Protein AF-A0A3Q0FYL0-F1 (afdb_monomer_lite)

Secondary structure (DSSP, 8-state):
------------------------------------PBPEEPPP-SSTT-EEES--SEE-TT-EEEEE--TTEEESSSEEEE-TBS-EESS---EEEEEETTSS--TTEE-----SEEETT-EEEEEE-TTTB---EEEEEEEEETTEEEEE-TT---PBPP--------HHHHHHHHHHHHHHHHHHHHHHHHHHHHHHHHHHHHSSTTS-------------------------------------

InterPro domains:
  IPR000436 Sushi/SCR/CCP domain [PF00084] (40-95)
  IPR000436 Sushi/SCR/CCP domain [PS50923] (38-97)
  IPR000436 Sushi/SCR/CCP domain [SM00032] (40-95)
  IPR000436 Sushi/SCR/CCP domain [SM00032] (99-158)
  IPR035976 Sushi/SCR/CCP superfamily [SSF57535] (43-101)

Foldseek 3Di:
DDDDDDDDDDDDDDDDDDDDDDDDDDDPPPPPPVPQQAKAADQDCPPPQKDWPDDDRIHHFQDKIAIDGDPQWGKPDGMWTQHSNRAIVVSDIDTFGWDAQPFPDDPQKHFPDPDGTGGAQDWGKIWGDPVFFDTDIDIWGFHQDPNHTGIDCVPPDTHTDPPPPPPPCPVVNVVVVVVVVVVVVVVVVVVVVVVVVVVVVVVVVVVVVPPPDDDDDDDDDDDDDDDDDDDDDDDDDDDDDDDDDDDD

Organism: Alligator sinensis (NCBI:txid38654)

pLDDT: mean 74.82, std 22.01, range [32.44, 97.06]

Sequence (248 aa):
MALWVRTLAFLLALPSFLCVQDPALSSPSMQKGDRSPAKCRVPELWDSRADFTPKQLSYNPGEMVTWSCPKGHRPSLVNTICMQSGNWNPPSIHCVGFCTVSGNLPPSVSTTSIQAEFPIGQRVWVTCRPEQFEEGSFPVQCVDRAGHPEWDISHVSCIGKPESKQAGIMPWAVAMAVAIGLLLSAGALVMWVVLSRRHQAARSSTEQEHYEELQPQGPLDIYSQMQTPLPAVPGVARRGIPDSSLQA

Radius of gyration: 58.46 Å; chains: 1; bounding box: 178×97×120 Å

Structure (mmCIF, N/CA/C/O backbone):
data_AF-A0A3Q0FYL0-F1
#
_entry.id   AF-A0A3Q0FYL0-F1
#
loop_
_atom_site.group_PDB
_atom_site.id
_atom_site.type_symbol
_atom_site.label_atom_id
_atom_site.label_alt_id
_atom_site.label_comp_id
_atom_site.label_asym_id
_atom_site.label_entity_id
_atom_site.label_seq_id
_atom_site.pdbx_PDB_ins_code
_atom_site.Cartn_x
_atom_site.Cartn_y
_atom_site.Cartn_z
_atom_site.occupancy
_atom_site.B_iso_or_equiv
_atom_site.auth_seq_id
_atom_site.auth_comp_id
_atom_site.auth_asym_id
_atom_site.auth_atom_id
_atom_site.pdbx_PDB_model_num
ATOM 1 N N . MET A 1 1 ? -102.689 -10.971 16.342 1.00 39.78 1 MET A N 1
ATOM 2 C CA . MET A 1 1 ? -102.249 -12.376 16.215 1.00 39.78 1 MET A CA 1
ATOM 3 C C . MET A 1 1 ? -100.901 -12.496 16.932 1.00 39.78 1 MET A C 1
ATOM 5 O O . MET A 1 1 ? -99.907 -12.042 16.395 1.00 39.78 1 MET A O 1
ATOM 9 N N . ALA A 1 2 ? -100.920 -12.660 18.259 1.00 42.19 2 ALA A N 1
ATOM 10 C CA . ALA A 1 2 ? -100.630 -13.925 18.961 1.00 42.19 2 ALA A CA 1
ATOM 11 C C . ALA A 1 2 ? -99.118 -14.264 18.945 1.00 42.19 2 ALA A C 1
ATOM 13 O O . ALA A 1 2 ? -98.592 -14.699 17.932 1.00 42.19 2 ALA A O 1
ATOM 14 N N . LEU A 1 3 ? -98.362 -13.836 19.966 1.00 42.03 3 LEU A N 1
ATOM 15 C CA . LEU A 1 3 ? -98.063 -14.591 21.202 1.00 42.03 3 LEU A CA 1
ATOM 16 C C . LEU A 1 3 ? -97.259 -15.865 20.932 1.00 42.03 3 LEU A C 1
ATOM 18 O O . LEU A 1 3 ? -97.871 -16.881 20.651 1.00 42.03 3 LEU A O 1
ATOM 22 N N . TRP A 1 4 ? -95.944 -15.833 21.163 1.00 47.16 4 TRP A N 1
ATOM 23 C CA . TRP A 1 4 ? -95.239 -16.963 21.776 1.00 47.16 4 TRP A CA 1
ATOM 24 C C . TRP A 1 4 ? -94.330 -16.441 22.889 1.00 47.16 4 TRP A C 1
ATOM 26 O O . TRP A 1 4 ? -93.600 -15.463 22.748 1.00 47.16 4 TRP A O 1
ATOM 36 N N . VAL A 1 5 ? -94.504 -17.068 24.042 1.00 47.62 5 VAL A N 1
ATOM 37 C CA . VAL A 1 5 ? -94.112 -16.653 25.382 1.00 47.62 5 VAL A CA 1
ATOM 38 C C . VAL A 1 5 ? -93.110 -17.683 25.899 1.00 47.62 5 VAL A C 1
ATOM 40 O O . VAL A 1 5 ? -93.387 -18.871 25.838 1.00 47.62 5 VAL A O 1
ATOM 43 N N . ARG A 1 6 ? -91.989 -17.175 26.425 1.00 53.62 6 ARG A N 1
ATOM 44 C CA . ARG A 1 6 ? -91.172 -17.641 27.568 1.00 53.62 6 ARG A CA 1
ATOM 45 C C . ARG A 1 6 ? -90.827 -19.132 27.734 1.00 53.62 6 ARG A C 1
ATOM 47 O O . ARG A 1 6 ? -91.691 -19.959 27.988 1.00 53.62 6 ARG A O 1
ATOM 54 N N . THR A 1 7 ? -89.538 -19.351 27.986 1.00 48.41 7 THR A N 1
ATOM 55 C CA . THR A 1 7 ? -89.020 -20.244 29.046 1.00 48.41 7 THR A CA 1
ATOM 56 C C . THR A 1 7 ? -87.861 -19.513 29.749 1.00 48.41 7 THR A C 1
ATOM 58 O O . THR A 1 7 ? -86.911 -19.121 29.081 1.00 48.41 7 THR A O 1
ATOM 61 N N . LEU A 1 8 ? -88.081 -18.994 30.971 1.00 49.94 8 LEU A N 1
ATOM 62 C CA . LEU A 1 8 ? -87.611 -19.525 32.279 1.00 49.94 8 LEU A CA 1
ATOM 63 C C . LEU A 1 8 ? -86.074 -19.420 32.441 1.00 49.94 8 LEU A C 1
ATOM 65 O O . LEU A 1 8 ? -85.359 -20.139 31.767 1.00 49.94 8 LEU A O 1
ATOM 69 N N . ALA A 1 9 ? -85.487 -18.434 33.135 1.00 50.75 9 ALA A N 1
ATOM 70 C CA . ALA A 1 9 ? -85.544 -18.014 34.550 1.00 50.75 9 ALA A CA 1
ATOM 71 C C . ALA A 1 9 ? -84.505 -18.705 35.466 1.00 50.75 9 ALA A C 1
ATOM 73 O O . ALA A 1 9 ? -84.338 -19.917 35.423 1.00 50.75 9 ALA A O 1
ATOM 74 N N . PHE A 1 10 ? -83.933 -17.874 36.350 1.00 44.66 10 PHE A N 1
ATOM 75 C CA . PHE A 1 10 ? -83.143 -18.150 37.562 1.00 44.66 10 PHE A CA 1
ATOM 76 C C . PHE A 1 10 ? -81.638 -18.419 37.419 1.00 44.66 10 PHE A C 1
ATOM 78 O O . PHE A 1 10 ? -81.223 -19.523 37.108 1.00 44.66 10 PHE A O 1
ATOM 85 N N . LEU A 1 11 ? -80.833 -17.422 37.815 1.00 49.56 11 LEU A N 1
ATOM 86 C CA . LEU A 1 11 ? -79.989 -17.510 39.016 1.00 49.56 11 LEU A CA 1
ATOM 87 C C . LEU A 1 11 ? -79.760 -16.093 39.582 1.00 49.56 11 LEU A C 1
ATOM 89 O O . LEU A 1 11 ? -79.111 -15.246 38.976 1.00 49.56 11 LEU A O 1
ATOM 93 N N . LEU A 1 12 ? -80.368 -15.848 40.743 1.00 49.66 12 LEU A N 1
ATOM 94 C CA . LEU A 1 12 ? -80.116 -14.727 41.646 1.00 49.66 12 LEU A CA 1
ATOM 95 C C . LEU A 1 12 ? -78.833 -15.008 42.439 1.00 49.66 12 LEU A C 1
ATOM 97 O O . LEU A 1 12 ? -78.753 -16.073 43.046 1.00 49.66 12 LEU A O 1
ATOM 101 N N . ALA A 1 13 ? -77.906 -14.049 42.521 1.00 50.28 13 ALA A N 1
ATOM 102 C CA . ALA A 1 13 ? -77.036 -13.854 43.687 1.00 50.28 13 ALA A CA 1
ATOM 103 C C . ALA A 1 13 ? -76.340 -12.473 43.642 1.00 50.28 13 ALA A C 1
ATOM 105 O O . ALA A 1 13 ? -75.695 -12.119 42.663 1.00 50.28 13 ALA A O 1
ATOM 106 N N . LEU A 1 14 ? -76.537 -11.717 44.726 1.00 46.78 14 LEU A N 1
ATOM 107 C CA . LEU A 1 14 ? -75.990 -10.414 45.158 1.00 46.78 14 LEU A CA 1
ATOM 108 C C . LEU A 1 14 ? -74.431 -10.360 45.220 1.00 46.78 14 LEU A C 1
ATOM 110 O O . LEU A 1 14 ? -73.846 -11.434 45.089 1.00 46.78 14 LEU A O 1
ATOM 114 N N . PRO A 1 15 ? -73.728 -9.222 45.516 1.00 52.88 15 PRO A N 1
ATOM 115 C CA . PRO A 1 15 ? -74.180 -7.977 46.171 1.00 52.88 15 PRO A CA 1
ATOM 116 C C . PRO A 1 15 ? -73.606 -6.627 45.662 1.00 52.88 15 PRO A C 1
ATOM 118 O O . PRO A 1 15 ? -72.625 -6.536 44.931 1.00 52.88 15 PRO A O 1
ATOM 121 N N . SER A 1 16 ? -74.242 -5.555 46.141 1.00 55.66 16 SER A N 1
ATOM 122 C CA . SER A 1 16 ? -73.794 -4.157 46.134 1.00 55.66 16 SER A CA 1
ATOM 123 C C . SER A 1 16 ? -72.576 -3.904 47.045 1.00 55.66 16 SER A C 1
ATOM 125 O O . SER A 1 16 ? -72.358 -4.650 47.994 1.00 55.66 16 SER A O 1
ATOM 127 N N . PHE A 1 17 ? -71.923 -2.751 46.827 1.00 46.09 17 PHE A N 1
ATOM 128 C CA . PHE A 1 17 ? -70.868 -2.091 47.624 1.00 46.09 17 PHE A CA 1
ATOM 129 C C . PHE A 1 17 ? -69.420 -2.550 47.382 1.00 46.09 17 PHE A C 1
ATOM 131 O O . PHE A 1 17 ? -68.995 -3.592 47.860 1.00 46.09 17 PHE A O 1
ATOM 138 N N . LEU A 1 18 ? -68.616 -1.687 46.749 1.00 48.88 18 LEU A N 1
ATOM 139 C CA . LEU A 1 18 ? -67.669 -0.811 47.457 1.00 48.88 18 LEU A CA 1
ATOM 140 C C . LEU A 1 18 ? -66.938 0.102 46.460 1.00 48.88 18 LEU A C 1
ATOM 142 O O . LEU A 1 18 ? -66.308 -0.352 45.508 1.00 48.88 18 LEU A O 1
ATOM 146 N N . CYS A 1 19 ? -67.014 1.406 46.719 1.00 45.31 19 CYS A N 1
ATOM 147 C CA . CYS A 1 19 ? -66.025 2.371 46.264 1.00 45.31 19 CYS A CA 1
ATOM 148 C C . CYS A 1 19 ? -64.626 1.900 46.682 1.00 45.31 19 CYS A C 1
ATOM 150 O O . CYS A 1 19 ? -64.431 1.539 47.842 1.00 45.31 19 CYS A O 1
ATOM 152 N N . VAL A 1 20 ? -63.648 2.001 45.786 1.00 52.25 20 VAL A N 1
ATOM 153 C CA . VAL A 1 20 ? -62.240 2.103 46.179 1.00 52.25 20 VAL A CA 1
ATOM 154 C C . VAL A 1 20 ? -61.677 3.360 45.529 1.00 52.25 20 VAL A C 1
ATOM 156 O O . VAL A 1 20 ? -61.731 3.530 44.313 1.00 52.25 20 VAL A O 1
ATOM 159 N N . GLN A 1 21 ? -61.233 4.261 46.402 1.00 43.62 21 GLN A N 1
ATOM 160 C CA . GLN A 1 21 ? -60.495 5.484 46.120 1.00 43.62 21 GLN A CA 1
ATOM 161 C C . GLN A 1 21 ? -59.060 5.176 45.666 1.00 43.62 21 GLN A C 1
ATOM 163 O O . GLN A 1 21 ? -58.453 4.219 46.138 1.00 43.62 21 GLN A O 1
ATOM 168 N N . ASP A 1 22 ? -58.582 6.037 44.763 1.00 49.19 22 ASP A N 1
ATOM 169 C CA . ASP A 1 22 ? -57.209 6.469 44.440 1.00 49.19 22 ASP A CA 1
ATOM 170 C C . ASP A 1 22 ? -56.032 5.931 45.289 1.00 49.19 22 ASP A C 1
ATOM 172 O O . ASP A 1 22 ? -56.120 5.843 46.516 1.00 49.19 22 ASP A O 1
ATOM 176 N N . PRO A 1 23 ? -54.853 5.713 44.664 1.00 47.31 23 PRO A N 1
ATOM 177 C CA . PRO A 1 23 ? -53.938 6.851 44.566 1.00 47.31 23 PRO A CA 1
ATOM 178 C C . PRO A 1 23 ? -53.155 6.982 43.252 1.00 47.31 23 PRO A C 1
ATOM 180 O O . PRO A 1 23 ? -52.651 6.030 42.662 1.00 47.31 23 PRO A O 1
ATOM 183 N N . ALA A 1 24 ? -52.999 8.246 42.871 1.00 41.69 24 ALA A N 1
ATOM 184 C CA . ALA A 1 24 ? -51.766 8.892 42.445 1.00 41.69 24 ALA A CA 1
ATOM 185 C C . ALA A 1 24 ? -50.480 8.035 42.353 1.00 41.69 24 ALA A C 1
ATOM 187 O O . ALA A 1 24 ? -50.074 7.352 43.289 1.00 41.69 24 ALA A O 1
ATOM 188 N N . LEU A 1 25 ? -49.731 8.332 41.285 1.00 45.78 25 LEU A N 1
ATOM 189 C CA . LEU A 1 25 ? -48.270 8.412 41.277 1.00 45.78 25 LEU A CA 1
ATOM 190 C C . LEU A 1 25 ? -47.491 7.088 41.372 1.00 45.78 25 LEU A C 1
ATOM 192 O O . LEU A 1 25 ? -46.933 6.738 42.404 1.00 45.78 25 LEU A O 1
ATOM 196 N N . SER A 1 26 ? -47.226 6.496 40.210 1.00 40.78 26 SER A N 1
ATOM 197 C CA . SER A 1 26 ? -45.855 6.085 39.897 1.00 40.78 26 SER A CA 1
ATOM 198 C C . SER A 1 26 ? -45.654 6.039 38.385 1.00 40.78 26 SER A C 1
ATOM 200 O O . SER A 1 26 ? -45.803 5.004 37.738 1.00 40.78 26 SER A O 1
ATOM 202 N N . SER A 1 27 ? -45.251 7.181 37.821 1.00 45.75 27 SER A N 1
ATOM 203 C CA . SER A 1 27 ? -44.265 7.150 36.736 1.00 45.75 27 SER A CA 1
ATOM 204 C C . SER A 1 27 ? -43.152 6.186 37.173 1.00 45.75 27 SER A C 1
ATOM 206 O O . SER A 1 27 ? -42.783 6.248 38.355 1.00 45.75 27 SER A O 1
ATOM 208 N N . PRO A 1 28 ? -42.619 5.288 36.321 1.00 46.38 28 PRO A N 1
ATOM 209 C CA . PRO A 1 28 ? -41.408 4.579 36.676 1.00 46.38 28 PRO A CA 1
ATOM 210 C C . PRO A 1 28 ? -40.373 5.669 36.892 1.00 46.38 28 PRO A C 1
ATOM 212 O O . PRO A 1 28 ? -39.906 6.307 35.949 1.00 46.38 28 PRO A O 1
ATOM 215 N N . SER A 1 29 ? -40.091 5.936 38.165 1.00 39.22 29 SER A N 1
ATOM 216 C CA . SER A 1 29 ? -38.918 6.655 38.592 1.00 39.22 29 SER A CA 1
ATOM 217 C C . SER A 1 29 ? -37.788 6.042 37.781 1.00 39.22 29 SER A C 1
ATOM 219 O O . SER A 1 29 ? -37.406 4.889 37.999 1.00 39.22 29 SER A O 1
ATOM 221 N N . MET A 1 30 ? -37.276 6.798 36.801 1.00 40.50 30 MET A N 1
ATOM 222 C CA . MET A 1 30 ? -35.864 6.707 36.505 1.00 40.50 30 MET A CA 1
ATOM 223 C C . MET A 1 30 ? -35.234 6.910 37.866 1.00 40.50 30 MET A C 1
ATOM 225 O O . MET A 1 30 ? -35.140 8.035 38.361 1.00 40.50 30 MET A O 1
ATOM 229 N N . GLN A 1 31 ? -34.870 5.796 38.493 1.00 46.00 31 GLN A N 1
ATOM 230 C CA . GLN A 1 31 ? -33.855 5.801 39.501 1.00 46.00 31 GLN A CA 1
ATOM 231 C C . GLN A 1 31 ? -32.680 6.486 38.814 1.00 46.00 31 GLN A C 1
ATOM 233 O O . GLN A 1 31 ? -31.886 5.860 38.113 1.00 46.00 31 GLN A O 1
ATOM 238 N N . LYS A 1 32 ? -32.549 7.788 39.067 1.00 54.47 32 LYS A N 1
ATOM 239 C CA . LYS A 1 32 ? -31.267 8.457 39.195 1.00 54.47 32 LYS A CA 1
ATOM 240 C C . LYS A 1 32 ? -30.622 7.892 40.462 1.00 54.47 32 LYS A C 1
ATOM 242 O O . LYS A 1 32 ? -30.338 8.601 41.416 1.00 54.47 32 LYS A O 1
ATOM 247 N N . GLY A 1 33 ? -30.508 6.564 40.487 1.00 52.31 33 GLY A N 1
ATOM 248 C CA . GLY A 1 33 ? -29.557 5.878 41.308 1.00 52.31 33 GLY A CA 1
ATOM 249 C C . GLY A 1 33 ? -28.223 6.382 40.816 1.00 52.31 33 GLY A C 1
ATOM 250 O O . GLY A 1 33 ? -28.013 6.530 39.607 1.00 52.31 33 GLY A O 1
ATOM 251 N N . ASP A 1 34 ? -27.382 6.704 41.775 1.00 51.72 34 ASP A N 1
ATOM 252 C CA . ASP A 1 34 ? -25.964 6.930 41.614 1.00 51.72 34 ASP A CA 1
ATOM 253 C C . ASP A 1 34 ? -25.340 5.663 41.004 1.00 51.72 34 ASP A C 1
ATOM 255 O O . ASP A 1 34 ? -24.754 4.814 41.670 1.00 51.72 34 ASP A O 1
ATOM 259 N N . ARG A 1 35 ? -25.621 5.428 39.720 1.00 66.88 35 ARG A N 1
ATOM 260 C CA . ARG A 1 35 ? -25.030 4.356 38.943 1.00 66.88 35 ARG A CA 1
ATOM 261 C C . ARG A 1 35 ? -23.668 4.896 38.592 1.00 66.88 35 ARG A C 1
ATOM 263 O O . ARG A 1 35 ? -23.537 5.683 37.654 1.00 66.88 35 ARG A O 1
ATOM 270 N N . SER A 1 36 ? -22.674 4.486 39.380 1.00 73.94 36 SER A N 1
ATOM 271 C CA . SER A 1 36 ? -21.278 4.634 38.994 1.00 73.94 36 SER A CA 1
ATOM 272 C C . SER A 1 36 ? -21.159 4.225 37.527 1.00 73.94 36 SER A C 1
ATOM 274 O O . SER A 1 36 ? -21.741 3.205 37.131 1.00 73.94 36 SER A O 1
ATOM 276 N N . PRO A 1 37 ? -20.505 5.046 36.699 1.00 78.12 37 PRO A N 1
ATOM 277 C CA . PRO A 1 37 ? -20.593 4.864 35.268 1.00 78.12 37 PRO A CA 1
ATOM 278 C C . PRO A 1 37 ? -19.992 3.506 34.895 1.00 78.12 37 PRO A C 1
ATOM 280 O O . PRO A 1 37 ? -18.995 3.063 35.475 1.00 78.12 37 PRO A O 1
ATOM 283 N N . ALA A 1 38 ? -20.664 2.805 33.984 1.00 89.81 38 ALA A N 1
ATOM 284 C CA . ALA A 1 38 ? -20.330 1.423 33.691 1.00 89.81 38 ALA A CA 1
ATOM 285 C C . ALA A 1 38 ? -18.959 1.356 33.009 1.00 89.81 38 ALA A C 1
ATOM 287 O O . ALA A 1 38 ? -18.681 2.099 32.069 1.00 89.81 38 ALA A O 1
ATOM 288 N N . LYS A 1 39 ? -18.095 0.464 33.501 1.00 94.00 39 LYS A N 1
ATOM 289 C CA . LYS A 1 39 ? -16.782 0.209 32.903 1.00 94.00 39 LYS A CA 1
ATOM 290 C C . LYS A 1 39 ? -16.929 -0.667 31.667 1.00 94.00 39 LYS A C 1
ATOM 292 O O . LYS A 1 39 ? -17.704 -1.624 31.682 1.00 94.00 39 LYS A O 1
ATOM 297 N N . CYS A 1 40 ? -16.141 -0.390 30.637 1.00 93.56 40 CYS A N 1
ATOM 298 C CA . CYS A 1 40 ? -16.070 -1.252 29.467 1.00 93.56 40 CYS A CA 1
ATOM 299 C C . CYS A 1 40 ? -15.186 -2.461 29.762 1.00 93.56 40 CYS A C 1
ATOM 301 O O . CYS A 1 40 ? -14.153 -2.361 30.431 1.00 93.56 40 CYS A O 1
ATOM 303 N N . ARG A 1 41 ? -15.591 -3.623 29.254 1.00 92.31 41 ARG A N 1
ATOM 304 C CA . ARG A 1 41 ? -14.736 -4.813 29.231 1.00 92.31 41 ARG A CA 1
ATOM 305 C C . ARG A 1 41 ? -13.713 -4.700 28.107 1.00 92.31 41 ARG A C 1
ATOM 307 O O . ARG A 1 41 ? -13.807 -3.810 27.264 1.00 92.31 41 ARG A O 1
ATOM 314 N N . VAL A 1 42 ? -12.755 -5.620 28.097 1.0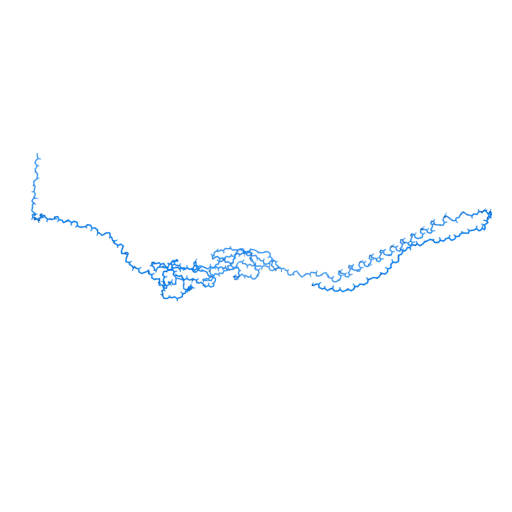0 90.81 42 VAL A N 1
ATOM 315 C CA . VAL A 1 42 ? -11.829 -5.802 26.975 1.00 90.81 42 VAL A CA 1
ATOM 316 C C . VAL A 1 42 ? -12.616 -5.828 25.656 1.00 90.81 42 VAL A C 1
ATOM 318 O O . VAL A 1 42 ? -13.596 -6.575 25.582 1.00 90.81 42 VAL A O 1
ATOM 321 N N . PRO A 1 43 ? -12.247 -5.014 24.648 1.00 83.75 43 PRO A N 1
ATOM 322 C CA . PRO A 1 43 ? -12.865 -5.087 23.333 1.00 83.75 43 PRO A CA 1
ATOM 323 C C . PRO A 1 43 ? -12.767 -6.509 22.783 1.00 83.75 43 PRO A C 1
ATOM 325 O O . PRO A 1 43 ? -11.693 -7.114 22.789 1.00 83.75 43 PRO A O 1
ATOM 328 N N . GLU A 1 44 ? -13.884 -7.045 22.311 1.00 75.62 44 GLU A N 1
ATOM 329 C CA . GLU A 1 44 ? -13.899 -8.355 21.675 1.00 75.62 44 GLU A CA 1
ATOM 330 C C . GLU A 1 44 ? -13.276 -8.223 20.278 1.00 75.62 44 GLU A C 1
ATOM 332 O O . GLU A 1 44 ? -13.709 -7.407 19.464 1.00 75.62 44 GLU A O 1
ATOM 337 N N . LEU A 1 45 ? -12.191 -8.961 20.026 1.00 67.00 45 LEU A N 1
ATOM 338 C CA . LEU A 1 45 ? -11.450 -8.906 18.764 1.00 67.00 45 LEU A CA 1
ATOM 339 C C . LEU A 1 45 ? -12.280 -9.561 17.653 1.00 67.00 45 LEU A C 1
ATOM 341 O O . LEU A 1 45 ? -12.250 -10.778 17.493 1.00 67.00 45 LEU A O 1
ATOM 345 N N . TRP A 1 46 ? -13.037 -8.769 16.892 1.00 59.00 46 TRP A N 1
ATOM 346 C CA . TRP A 1 46 ? -13.833 -9.288 15.768 1.00 59.00 46 TRP A CA 1
ATOM 347 C C . TRP A 1 46 ? -12.978 -9.675 14.553 1.00 59.00 46 TRP A C 1
ATOM 349 O O . TRP A 1 46 ? -13.359 -10.572 13.807 1.00 59.00 46 TRP A O 1
ATOM 359 N N . ASP A 1 47 ? -11.806 -9.053 14.381 1.00 66.19 47 ASP A N 1
ATOM 360 C CA . ASP A 1 47 ? -10.758 -9.508 13.462 1.00 66.19 47 ASP A CA 1
ATOM 361 C C . ASP A 1 47 ? -9.607 -10.074 14.301 1.00 66.19 47 ASP A C 1
ATOM 363 O O . ASP A 1 47 ? -8.961 -9.339 15.050 1.00 66.19 47 ASP A O 1
ATOM 367 N N . SER A 1 48 ? -9.335 -11.377 14.179 1.00 70.69 48 SER A N 1
ATOM 368 C CA . SER A 1 48 ? -8.255 -12.053 14.915 1.00 70.69 48 SER A CA 1
ATOM 369 C C . SER A 1 48 ? -6.868 -11.490 14.595 1.00 70.69 48 SER A C 1
ATOM 371 O O . SER A 1 48 ? -5.898 -11.809 15.279 1.00 70.69 48 SER A O 1
ATOM 373 N N . ARG A 1 49 ? -6.757 -10.695 13.527 1.00 75.12 49 ARG A N 1
ATOM 374 C CA . ARG A 1 49 ? -5.517 -10.068 13.078 1.00 75.12 49 ARG A CA 1
ATOM 375 C C . ARG A 1 49 ? -5.331 -8.650 13.626 1.00 75.12 49 ARG A C 1
ATOM 377 O O . ARG A 1 49 ? -4.240 -8.102 13.485 1.00 75.12 49 ARG A O 1
ATOM 384 N N . ALA A 1 50 ? -6.375 -8.044 14.194 1.00 87.94 50 ALA A N 1
ATOM 385 C CA . ALA A 1 50 ? -6.298 -6.716 14.788 1.00 87.94 50 ALA A CA 1
ATOM 386 C C . ALA A 1 50 ? -5.708 -6.788 16.201 1.00 87.94 50 ALA A C 1
ATOM 388 O O . ALA A 1 50 ? -6.020 -7.690 16.978 1.00 87.94 50 ALA A O 1
ATOM 389 N N . ASP A 1 51 ? -4.889 -5.803 16.545 1.00 91.56 51 ASP A N 1
ATOM 390 C CA . ASP A 1 51 ? -4.330 -5.639 17.882 1.00 91.56 51 ASP A CA 1
ATOM 391 C C . ASP A 1 51 ? -4.689 -4.252 18.441 1.00 91.56 51 ASP A C 1
ATOM 393 O O . ASP A 1 51 ? -5.151 -3.371 17.713 1.00 91.56 51 ASP A O 1
ATOM 397 N N . PHE A 1 52 ? -4.559 -4.060 19.755 1.00 92.88 52 PHE A N 1
ATOM 398 C CA . PHE A 1 52 ? -4.898 -2.791 20.400 1.00 92.88 52 PHE A CA 1
ATOM 399 C C . PHE A 1 52 ? -4.091 -2.518 21.662 1.00 92.88 52 PHE A C 1
ATOM 401 O O . PHE A 1 52 ? -3.724 -3.436 22.394 1.00 92.88 52 PHE A O 1
ATOM 408 N N . THR A 1 53 ? -3.920 -1.235 21.967 1.00 93.62 53 THR A N 1
ATOM 409 C CA . THR A 1 53 ? -3.164 -0.745 23.126 1.00 93.62 53 THR A CA 1
ATOM 410 C C . THR A 1 53 ? -3.922 0.407 23.795 1.00 93.62 53 THR A C 1
ATOM 412 O O . THR A 1 53 ? -4.478 1.241 23.080 1.00 93.62 53 THR A O 1
ATOM 415 N N . PRO A 1 54 ? -3.939 0.515 25.138 1.00 95.06 54 PRO A N 1
ATOM 416 C CA . PRO A 1 54 ? -3.330 -0.386 26.125 1.00 95.06 54 PRO A CA 1
ATOM 417 C C . PRO A 1 54 ? -4.152 -1.659 26.354 1.00 95.06 54 PRO A C 1
ATOM 419 O O . PRO A 1 54 ? -5.373 -1.632 26.227 1.00 95.06 54 PRO A O 1
ATOM 422 N N . LYS A 1 55 ? -3.497 -2.762 26.740 1.00 92.75 55 LYS A N 1
ATOM 423 C CA . LYS A 1 55 ? -4.155 -4.010 27.163 1.00 92.75 55 LYS A CA 1
ATOM 424 C C . LYS A 1 55 ? -4.503 -3.936 28.650 1.00 92.75 55 LYS A C 1
ATOM 426 O O . LYS A 1 55 ? -3.615 -4.003 29.494 1.00 92.75 55 LYS A O 1
ATOM 431 N N . GLN A 1 56 ? -5.785 -3.795 28.967 1.00 93.50 56 GLN A N 1
ATOM 432 C CA . GLN A 1 56 ? -6.296 -3.768 30.339 1.00 93.50 56 GLN A CA 1
ATOM 433 C C . GLN A 1 56 ? -7.479 -4.725 30.469 1.00 93.50 56 GLN A C 1
ATOM 435 O O . GLN A 1 56 ? -8.124 -5.045 29.477 1.00 93.50 56 GLN A O 1
ATOM 440 N N . LEU A 1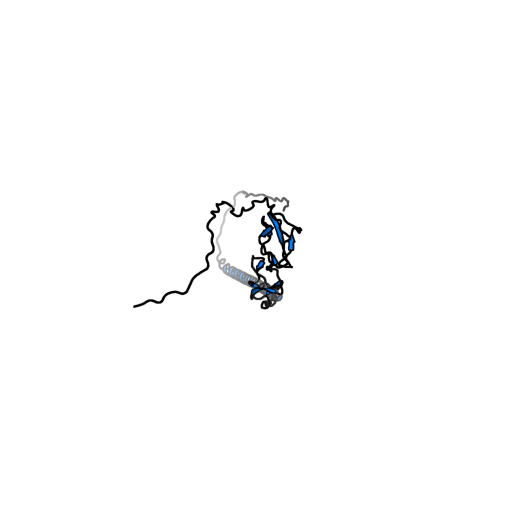 57 ? -7.784 -5.166 31.691 1.00 91.19 57 LEU A N 1
ATOM 441 C CA . LEU A 1 57 ? -8.931 -6.045 31.960 1.00 91.19 57 LEU A CA 1
ATOM 442 C C . LEU A 1 57 ? -10.276 -5.291 31.958 1.00 91.19 57 LEU A C 1
ATOM 444 O O . LEU A 1 57 ? -11.323 -5.892 31.716 1.00 91.19 57 LEU A O 1
ATOM 448 N N . SER A 1 58 ? -10.259 -3.982 32.228 1.00 94.06 58 SER A N 1
ATOM 449 C CA . SER A 1 58 ? -11.437 -3.107 32.234 1.00 94.06 58 SER A CA 1
ATOM 450 C C . SER A 1 58 ? -11.037 -1.657 31.994 1.00 94.06 58 SER A C 1
ATOM 452 O O . SER A 1 58 ? -9.955 -1.269 32.429 1.00 94.06 58 SER A O 1
ATOM 454 N N . TYR A 1 59 ? -11.939 -0.866 31.417 1.00 95.62 59 TYR A N 1
ATOM 455 C CA . TYR A 1 59 ? -11.691 0.526 31.055 1.00 95.62 59 TYR A CA 1
ATOM 456 C C . TYR A 1 59 ? -12.739 1.451 31.658 1.00 95.62 59 TYR A C 1
ATOM 458 O O . TYR A 1 59 ? -13.932 1.131 31.681 1.00 95.62 59 TYR A O 1
ATOM 466 N N . ASN A 1 60 ? -12.298 2.599 32.160 1.00 95.94 60 ASN A N 1
ATOM 467 C CA . ASN A 1 60 ? -13.195 3.624 32.675 1.00 95.94 60 ASN A CA 1
ATOM 468 C C . ASN A 1 60 ? -13.815 4.430 31.519 1.00 95.94 60 ASN A C 1
ATOM 470 O O . ASN A 1 60 ? -13.190 4.591 30.470 1.00 95.94 60 ASN A O 1
ATOM 474 N N . PRO A 1 61 ? -15.023 4.983 31.700 1.00 96.19 61 PRO A N 1
ATOM 475 C CA . PRO A 1 61 ? -15.600 5.910 30.737 1.00 96.19 61 PRO A CA 1
ATOM 476 C C . PRO A 1 61 ? -14.635 7.051 30.394 1.00 96.19 61 PRO A C 1
ATOM 478 O O . PRO A 1 61 ? -14.073 7.683 31.287 1.00 96.19 61 PRO A O 1
ATOM 481 N N . GLY A 1 62 ? -14.474 7.324 29.104 1.00 95.50 62 GLY A N 1
ATOM 482 C CA . GLY A 1 62 ? -13.520 8.295 28.571 1.00 95.50 62 GLY A CA 1
ATOM 483 C C . GLY A 1 62 ? -12.166 7.698 28.180 1.00 95.50 62 GLY A C 1
ATOM 484 O O . GLY A 1 62 ? -11.438 8.328 27.417 1.00 95.50 62 GLY A O 1
ATOM 485 N N . GLU A 1 63 ? -11.827 6.490 28.639 1.00 96.12 63 GLU A N 1
ATOM 486 C CA . GLU A 1 63 ? -10.604 5.812 28.208 1.00 96.12 63 GLU A CA 1
ATOM 487 C C . GLU A 1 63 ? -10.724 5.313 26.770 1.00 96.12 63 GLU A C 1
ATOM 489 O O . GLU A 1 63 ? -11.792 4.911 26.301 1.00 96.12 63 GLU A O 1
ATOM 494 N N . MET A 1 64 ? -9.595 5.336 26.071 1.00 95.88 64 MET A N 1
ATOM 495 C CA . MET A 1 64 ? -9.504 5.028 24.656 1.00 95.88 64 MET A CA 1
ATOM 496 C C . MET A 1 64 ? -8.497 3.907 24.434 1.00 95.88 64 MET A C 1
ATOM 498 O O . MET A 1 64 ? -7.449 3.866 25.083 1.00 95.88 64 MET A O 1
ATOM 502 N N . VAL A 1 65 ? -8.804 3.022 23.493 1.00 94.25 65 VAL A N 1
ATOM 503 C CA . VAL A 1 65 ? -7.824 2.083 22.946 1.00 94.25 65 VAL A CA 1
ATOM 504 C C . VAL A 1 65 ? -7.520 2.457 21.506 1.00 94.25 65 VAL A C 1
ATOM 506 O O . VAL A 1 65 ? -8.406 2.877 20.757 1.00 94.25 65 VAL A O 1
ATOM 509 N N . THR A 1 66 ? -6.257 2.301 21.136 1.00 95.69 66 THR A N 1
ATOM 510 C CA . THR A 1 66 ? -5.754 2.516 19.783 1.00 95.69 66 THR A CA 1
ATOM 511 C C . THR A 1 66 ? -5.570 1.171 19.107 1.00 95.69 66 THR A C 1
ATOM 513 O O . THR A 1 66 ? -4.950 0.277 19.682 1.00 95.69 66 THR A O 1
ATOM 516 N N . TRP A 1 67 ? -6.082 1.050 17.890 1.00 94.19 67 TRP A N 1
ATOM 517 C CA . TRP A 1 67 ? -6.052 -0.159 17.080 1.00 94.19 67 TRP A CA 1
ATOM 518 C C . TRP A 1 67 ? -4.865 -0.177 16.123 1.00 94.19 67 TRP A C 1
ATOM 520 O O . TRP A 1 67 ? -4.481 0.846 15.554 1.00 94.19 67 TRP A O 1
ATOM 530 N N . SER A 1 68 ? -4.328 -1.367 15.895 1.00 93.56 68 SER A N 1
ATOM 531 C CA . SER A 1 68 ? -3.320 -1.661 14.884 1.00 93.56 68 SER A CA 1
ATOM 532 C C . SER A 1 68 ? -3.733 -2.888 14.072 1.00 93.56 68 SER A C 1
ATOM 534 O O . SER A 1 68 ? -4.462 -3.761 14.540 1.00 93.56 68 SER A O 1
ATOM 536 N N . CYS A 1 69 ? -3.285 -2.933 12.819 1.00 93.00 69 CYS A N 1
ATOM 537 C CA . CYS A 1 69 ? -3.572 -4.015 11.883 1.00 93.00 69 CYS A CA 1
ATOM 538 C C . CYS A 1 69 ? -2.264 -4.590 11.319 1.00 93.00 69 CYS A C 1
ATOM 540 O O . CYS A 1 69 ? -1.214 -3.944 11.415 1.00 93.00 69 CYS A O 1
ATOM 542 N N . PRO A 1 70 ? -2.305 -5.789 10.714 1.00 91.44 70 PRO A N 1
ATOM 543 C CA . PRO A 1 70 ? -1.141 -6.385 10.074 1.00 91.44 70 PRO A CA 1
ATOM 544 C C . PRO A 1 70 ? -0.643 -5.545 8.899 1.00 91.44 70 PRO A C 1
ATOM 546 O O . PRO A 1 70 ? -1.340 -4.674 8.377 1.00 91.44 70 PRO A O 1
ATOM 549 N N . LYS A 1 71 ? 0.550 -5.882 8.404 1.00 89.62 71 LYS A N 1
ATOM 550 C CA . LYS A 1 71 ? 1.107 -5.270 7.194 1.00 89.62 71 LYS A CA 1
ATOM 551 C C . LYS A 1 71 ? 0.111 -5.340 6.023 1.00 89.62 71 LYS A C 1
ATOM 553 O O . LYS A 1 71 ? -0.535 -6.364 5.803 1.00 89.62 71 LYS A O 1
ATOM 558 N N . GLY A 1 72 ? 0.007 -4.240 5.276 1.00 91.69 72 GLY A N 1
ATOM 559 C CA . GLY A 1 72 ? -0.927 -4.100 4.152 1.00 91.69 72 GLY A CA 1
ATOM 560 C C . GLY A 1 72 ? -2.373 -3.833 4.571 1.00 91.69 72 GLY A C 1
ATOM 561 O O . GLY A 1 72 ? -3.253 -3.819 3.720 1.00 91.69 72 GLY A O 1
ATOM 562 N N . HIS A 1 73 ? -2.634 -3.633 5.865 1.00 93.62 73 HIS A N 1
ATOM 563 C CA . HIS A 1 73 ? -3.953 -3.294 6.378 1.00 93.62 73 HIS A CA 1
ATOM 564 C C . HIS A 1 73 ? -3.884 -2.111 7.335 1.00 93.62 73 HIS A C 1
ATOM 566 O O . HIS A 1 73 ? -2.900 -1.914 8.047 1.00 93.62 73 HIS A O 1
ATOM 572 N N . ARG A 1 74 ? -4.963 -1.334 7.381 1.00 93.19 74 ARG A N 1
ATOM 573 C CA . ARG A 1 74 ? -5.161 -0.260 8.356 1.00 93.19 74 ARG A CA 1
ATOM 574 C C . ARG A 1 74 ? -6.489 -0.450 9.073 1.00 93.19 74 ARG A C 1
ATOM 576 O O . ARG A 1 74 ? -7.429 -0.967 8.467 1.00 93.19 74 ARG A O 1
ATOM 583 N N . PRO A 1 75 ? -6.605 -0.040 10.340 1.00 93.31 75 PRO A N 1
ATOM 584 C CA . PRO A 1 75 ? -7.887 -0.099 11.017 1.00 93.31 75 PRO A CA 1
ATOM 585 C C . PRO A 1 75 ? -8.872 0.870 10.348 1.00 93.31 75 PRO A C 1
ATOM 587 O O . PRO A 1 75 ? -8.494 1.962 9.912 1.00 93.31 75 PRO A O 1
ATOM 590 N N . SER A 1 76 ? -10.145 0.477 10.271 1.00 91.88 76 SER A N 1
ATOM 591 C CA . SER A 1 76 ? -11.229 1.333 9.774 1.00 91.88 76 SER A CA 1
ATOM 592 C C . SER A 1 76 ? -11.322 2.641 10.566 1.00 91.88 76 SER A C 1
ATOM 594 O O . SER A 1 76 ? -11.564 3.702 9.995 1.00 91.88 76 SER A O 1
ATOM 596 N N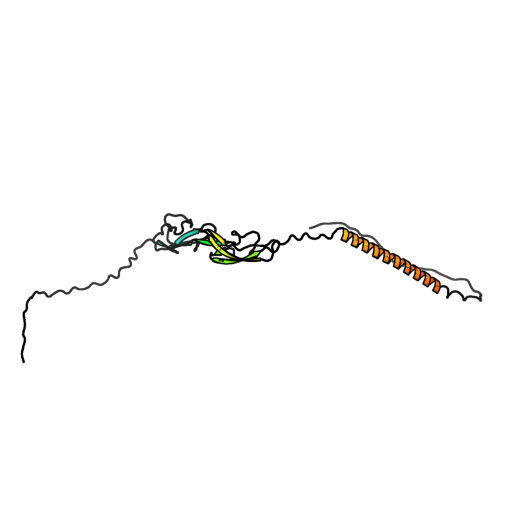 . LEU A 1 77 ? -11.088 2.550 11.878 1.00 91.94 77 LEU A N 1
ATOM 597 C CA . LEU A 1 77 ? -10.982 3.654 12.823 1.00 91.94 77 LEU A CA 1
ATOM 598 C C . LEU A 1 77 ? -9.800 3.393 13.755 1.00 91.94 77 LEU A C 1
ATOM 600 O O . LEU A 1 77 ? -9.651 2.298 14.290 1.00 91.94 77 LEU A O 1
ATOM 604 N N . VAL A 1 78 ? -8.965 4.411 13.950 1.00 94.38 78 VAL A N 1
ATOM 605 C CA . VAL A 1 78 ? -7.716 4.292 14.719 1.00 94.38 78 VAL A CA 1
ATOM 606 C C . VAL A 1 78 ? -7.987 4.050 16.200 1.00 94.38 78 VAL A C 1
ATOM 608 O O . VAL A 1 78 ? -7.173 3.432 16.877 1.00 94.38 78 VAL A O 1
ATOM 611 N N . ASN A 1 79 ? -9.122 4.516 16.713 1.00 94.44 79 ASN A N 1
ATOM 612 C CA . ASN A 1 79 ? -9.439 4.439 18.125 1.00 94.44 79 ASN A CA 1
ATOM 613 C C . ASN A 1 79 ? -10.904 4.090 18.394 1.00 94.44 79 ASN A C 1
ATOM 615 O O . ASN A 1 79 ? -11.778 4.249 17.543 1.00 94.44 79 ASN A O 1
ATOM 619 N N . THR A 1 80 ? -11.154 3.600 19.605 1.00 94.38 80 THR A N 1
ATOM 620 C CA . THR A 1 80 ? -12.499 3.490 20.174 1.00 94.38 80 THR A CA 1
ATOM 621 C C . THR A 1 80 ? -12.479 3.944 21.625 1.00 94.38 80 THR A C 1
ATOM 623 O O . THR A 1 80 ? -11.479 3.760 22.324 1.00 94.38 80 THR A O 1
ATOM 626 N N . ILE A 1 81 ? -13.565 4.579 22.058 1.00 95.81 81 ILE A N 1
ATOM 627 C CA . ILE A 1 81 ? -13.706 5.175 23.386 1.00 95.81 81 ILE A CA 1
ATOM 628 C C . ILE A 1 81 ? -14.733 4.410 24.217 1.00 95.81 81 ILE A C 1
ATOM 630 O O . ILE A 1 81 ? -15.782 4.000 23.715 1.00 95.81 81 ILE A O 1
ATOM 634 N N . CYS A 1 82 ? -14.433 4.224 25.500 1.00 96.12 82 CYS A N 1
ATOM 635 C CA . CYS A 1 82 ? -15.375 3.668 26.455 1.00 96.12 82 CYS A CA 1
ATOM 636 C C . CYS A 1 82 ? -16.411 4.729 26.844 1.00 96.12 82 CYS A C 1
ATOM 638 O O . CYS A 1 82 ? -16.073 5.773 27.401 1.00 96.12 82 CYS A O 1
ATOM 640 N N . MET A 1 83 ? -17.685 4.475 26.562 1.00 96.31 83 MET A N 1
ATOM 641 C CA . MET A 1 83 ? -18.781 5.392 26.886 1.00 96.31 83 MET A CA 1
ATOM 642 C C . MET A 1 83 ? -19.259 5.196 28.333 1.00 96.31 83 MET A C 1
ATOM 644 O O . MET A 1 83 ? -19.101 4.118 28.901 1.00 96.31 83 MET A O 1
ATOM 648 N N . GLN A 1 84 ? -19.947 6.185 28.924 1.00 95.12 84 GLN A N 1
ATOM 649 C CA . GLN A 1 84 ? -20.554 6.044 30.266 1.00 95.12 84 GLN A CA 1
ATOM 650 C C . GLN A 1 84 ? -21.547 4.874 30.384 1.00 95.12 84 GLN A C 1
ATOM 652 O O . GLN A 1 84 ? -21.827 4.414 31.492 1.00 95.12 84 GLN A O 1
ATOM 657 N N . SER A 1 85 ? -22.075 4.386 29.257 1.00 93.25 85 SER A N 1
ATOM 658 C CA . SER A 1 85 ? -22.955 3.219 29.198 1.00 93.25 85 SER A CA 1
ATOM 659 C C . SER A 1 85 ? -22.228 1.879 29.364 1.00 93.25 85 SER A C 1
ATOM 661 O O . SER A 1 85 ? -22.900 0.854 29.422 1.00 93.25 85 SER A O 1
ATOM 663 N N . GLY A 1 86 ? -20.889 1.858 29.406 1.00 92.00 86 GLY A N 1
ATOM 664 C CA . GLY A 1 86 ? -20.087 0.629 29.450 1.00 92.00 86 GLY A CA 1
ATOM 665 C C . GLY A 1 86 ? -19.899 -0.048 28.090 1.00 92.00 86 GLY A C 1
ATOM 666 O O . GLY A 1 86 ? -19.475 -1.201 28.039 1.00 92.00 86 GLY A O 1
ATOM 667 N N . ASN A 1 87 ? -20.195 0.665 26.997 1.00 93.44 87 ASN A N 1
ATOM 668 C CA . ASN A 1 87 ? -20.027 0.184 25.626 1.00 93.44 87 ASN A CA 1
ATOM 669 C C . ASN A 1 87 ? -18.919 0.958 24.907 1.00 93.44 87 ASN A C 1
ATOM 671 O O . ASN A 1 87 ? -18.726 2.151 25.151 1.00 93.44 87 ASN A O 1
ATOM 675 N N . TRP A 1 88 ? -18.243 0.284 23.981 1.00 93.88 88 TRP A N 1
ATOM 676 C CA . TRP A 1 88 ? -17.263 0.892 23.085 1.00 93.88 88 TRP A CA 1
ATOM 677 C C . TRP A 1 88 ? -17.936 1.674 21.954 1.00 93.88 88 TRP A C 1
ATOM 679 O O . TRP A 1 88 ? -18.968 1.252 21.428 1.00 93.88 88 TRP A O 1
ATOM 689 N N . ASN A 1 89 ? -17.338 2.800 21.564 1.00 93.94 89 ASN A N 1
ATOM 690 C CA . ASN A 1 89 ? -17.759 3.591 20.413 1.00 93.94 89 ASN A CA 1
ATOM 691 C C . ASN A 1 89 ? -16.550 4.000 19.538 1.00 93.94 89 ASN A C 1
ATOM 693 O O . ASN A 1 89 ? -15.715 4.777 20.003 1.00 93.94 89 ASN A O 1
ATOM 697 N N . PRO A 1 90 ? -16.447 3.519 18.283 1.00 93.00 90 PRO A N 1
ATOM 698 C CA . PRO A 1 90 ? -17.355 2.570 17.632 1.00 93.00 90 PRO A CA 1
ATOM 699 C C . PRO A 1 90 ? -17.362 1.194 18.330 1.00 93.00 90 PRO A C 1
ATOM 701 O O . PRO A 1 90 ? -16.366 0.818 18.954 1.00 93.00 90 PRO A O 1
ATOM 704 N N . PRO A 1 91 ? -18.456 0.420 18.211 1.00 88.62 91 PRO A N 1
ATOM 705 C CA . PRO A 1 91 ? -18.525 -0.921 18.792 1.00 88.62 91 PRO A CA 1
ATOM 706 C C . PRO A 1 91 ? -17.631 -1.923 18.041 1.00 88.62 91 PRO A C 1
ATOM 708 O O . PRO A 1 91 ? -17.097 -2.839 18.656 1.00 88.62 91 PRO A O 1
ATOM 711 N N . SER A 1 92 ? -17.447 -1.707 16.733 1.00 84.62 92 SER A N 1
ATOM 712 C CA . SER A 1 92 ? -16.622 -2.503 15.813 1.00 84.62 92 SER A CA 1
ATOM 713 C C . SER A 1 92 ? -15.424 -1.732 15.318 1.00 84.62 92 SER A C 1
ATOM 715 O O . SER A 1 92 ? -15.560 -0.562 14.953 1.00 84.62 92 SER A O 1
ATOM 717 N N . ILE A 1 93 ? -14.356 -2.466 15.033 1.00 89.19 93 ILE A N 1
ATOM 718 C CA . ILE A 1 93 ? -13.377 -2.088 14.014 1.00 89.19 93 ILE A CA 1
ATOM 719 C C . ILE A 1 93 ? -13.105 -3.281 13.101 1.00 89.19 93 ILE A C 1
ATOM 721 O O . ILE A 1 93 ? -13.309 -4.428 13.491 1.00 89.19 93 ILE A O 1
ATOM 725 N N . HIS A 1 94 ? -12.638 -3.011 11.887 1.00 89.00 94 HIS A N 1
ATOM 726 C CA . HIS A 1 94 ? -12.145 -4.038 10.971 1.00 89.00 94 HIS A CA 1
ATOM 727 C C . HIS A 1 94 ? -10.871 -3.554 10.279 1.00 89.00 94 HIS A C 1
ATOM 729 O O . HIS A 1 94 ? -10.673 -2.350 10.091 1.00 89.00 94 HIS A O 1
ATOM 735 N N . CYS A 1 95 ? -10.003 -4.491 9.903 1.00 91.56 95 CYS A N 1
ATOM 736 C CA . CYS A 1 95 ? -8.796 -4.183 9.150 1.00 91.56 95 CYS A CA 1
ATOM 737 C C . CYS A 1 95 ? -9.118 -4.081 7.656 1.00 91.56 95 CYS A C 1
ATOM 739 O O . CYS A 1 95 ? -9.537 -5.047 7.023 1.00 91.56 95 CYS A O 1
ATOM 741 N N . VAL A 1 96 ? -8.902 -2.898 7.086 1.00 92.25 96 VAL A N 1
ATOM 742 C CA . VAL A 1 96 ? -9.098 -2.607 5.664 1.00 92.25 96 VAL A CA 1
ATOM 743 C C . VAL A 1 96 ? -7.773 -2.799 4.936 1.00 92.25 96 VAL A C 1
ATOM 745 O O . VAL A 1 96 ? -6.786 -2.145 5.278 1.00 92.25 96 VAL A O 1
ATOM 748 N N . GLY A 1 97 ? -7.751 -3.692 3.948 1.00 94.38 97 GLY A N 1
ATOM 749 C CA . GLY A 1 97 ? -6.571 -3.956 3.127 1.00 94.38 97 GLY A CA 1
ATOM 750 C C . GLY A 1 97 ? -6.313 -2.872 2.077 1.00 94.38 97 GLY A C 1
ATOM 751 O O . GLY A 1 97 ? -7.246 -2.260 1.547 1.00 94.38 97 GLY A O 1
ATOM 752 N N . PHE A 1 98 ? -5.040 -2.641 1.772 1.00 96.06 98 PHE A N 1
ATOM 753 C CA . PHE A 1 98 ? -4.596 -1.692 0.755 1.00 96.06 98 PHE A CA 1
ATOM 754 C C . PHE A 1 98 ? -3.268 -2.123 0.123 1.00 96.06 98 PHE A C 1
ATOM 756 O O . PHE A 1 98 ? -2.435 -2.767 0.758 1.00 96.06 98 PHE A O 1
ATOM 763 N N . CYS A 1 99 ? -3.045 -1.700 -1.116 1.00 95.62 99 CYS A N 1
ATOM 764 C CA . CYS A 1 99 ? -1.772 -1.841 -1.812 1.00 95.62 99 CYS A CA 1
ATOM 765 C C . CYS A 1 99 ? -0.967 -0.548 -1.693 1.00 95.62 99 CYS A C 1
ATOM 767 O O . CYS A 1 99 ? -1.535 0.541 -1.620 1.00 95.62 99 CYS A O 1
ATOM 769 N N . THR A 1 100 ? 0.360 -0.648 -1.702 1.00 93.69 100 THR A N 1
ATOM 770 C CA . THR A 1 100 ? 1.247 0.522 -1.739 1.00 93.69 100 THR A CA 1
ATOM 771 C C . THR A 1 100 ? 1.929 0.650 -3.090 1.00 93.69 100 THR A C 1
ATOM 773 O O . THR A 1 100 ? 2.053 -0.336 -3.815 1.00 93.69 100 THR A O 1
ATOM 776 N N . VAL A 1 101 ? 2.421 1.847 -3.426 1.00 88.00 101 VAL A N 1
ATOM 777 C CA . VAL A 1 101 ? 3.239 2.056 -4.641 1.00 88.00 101 VAL A CA 1
ATOM 778 C C . VAL A 1 101 ? 4.446 1.110 -4.681 1.00 88.00 101 VAL A C 1
ATOM 780 O O . VAL A 1 101 ? 4.828 0.631 -5.742 1.00 88.00 101 VAL A O 1
ATOM 783 N N . SER A 1 102 ? 5.024 0.804 -3.519 1.00 82.75 102 SER A N 1
ATOM 784 C CA . SER A 1 102 ? 6.163 -0.111 -3.391 1.00 82.75 102 SER A CA 1
ATOM 785 C C . SER A 1 102 ? 5.768 -1.592 -3.296 1.00 82.75 102 SER A C 1
ATOM 787 O O . SER A 1 102 ? 6.641 -2.440 -3.117 1.00 82.75 102 SER A O 1
ATOM 789 N N . GLY A 1 103 ? 4.476 -1.929 -3.336 1.00 85.38 103 GLY A N 1
ATOM 790 C CA . GLY A 1 103 ? 4.010 -3.315 -3.274 1.00 85.38 103 GLY A CA 1
ATOM 791 C C . GLY A 1 103 ? 4.243 -4.020 -4.605 1.00 85.38 103 GLY A C 1
ATOM 792 O O . GLY A 1 103 ? 3.913 -3.427 -5.615 1.00 85.38 103 GLY A O 1
ATOM 793 N N . ASN A 1 104 ? 4.830 -5.225 -4.586 1.00 92.75 104 ASN A N 1
ATOM 794 C CA . ASN A 1 104 ? 5.011 -6.246 -5.647 1.00 92.75 104 ASN A CA 1
ATOM 795 C C . ASN A 1 104 ? 5.116 -5.849 -7.144 1.00 92.75 104 ASN A C 1
ATOM 797 O O . ASN A 1 104 ? 5.072 -6.735 -7.995 1.00 92.75 104 ASN A O 1
ATOM 801 N N . LEU A 1 105 ? 5.282 -4.577 -7.497 1.00 91.81 105 LEU A N 1
ATOM 802 C CA . LEU A 1 105 ? 5.411 -4.116 -8.868 1.00 91.81 105 LEU A CA 1
ATOM 803 C C . LEU A 1 105 ? 6.768 -4.565 -9.428 1.00 91.81 105 LEU A C 1
ATOM 805 O O . LEU A 1 105 ? 7.780 -4.498 -8.721 1.00 91.81 105 LEU A O 1
ATOM 809 N N . PRO A 1 106 ? 6.821 -5.004 -10.697 1.00 91.94 106 PRO A N 1
ATOM 810 C CA . PRO A 1 106 ? 8.079 -5.375 -11.319 1.00 91.94 106 PRO A CA 1
ATOM 811 C C . PRO A 1 106 ? 8.989 -4.143 -11.465 1.00 91.94 106 PRO A C 1
ATOM 813 O O . PRO A 1 106 ? 8.505 -3.029 -11.673 1.00 91.94 106 PRO A O 1
ATOM 816 N N . PRO A 1 107 ? 10.322 -4.311 -11.421 1.00 92.31 107 PRO A N 1
ATOM 817 C CA . PRO A 1 107 ? 11.257 -3.187 -11.512 1.00 92.31 107 PRO A CA 1
ATOM 818 C C . PRO A 1 107 ? 11.182 -2.449 -12.857 1.00 92.31 107 PRO A C 1
ATOM 820 O O . PRO A 1 107 ? 11.598 -1.295 -12.945 1.00 92.31 107 PRO A O 1
ATOM 823 N N . SER A 1 108 ? 10.633 -3.093 -13.892 1.00 92.75 108 SER A N 1
ATOM 824 C CA . SER A 1 108 ? 10.468 -2.547 -15.241 1.00 92.75 108 SER A CA 1
ATOM 825 C C . SER A 1 108 ? 9.408 -1.452 -15.352 1.00 92.75 108 SER A C 1
ATOM 827 O O . SER A 1 108 ? 9.405 -0.724 -16.343 1.00 92.75 108 SER A O 1
ATOM 829 N N . VAL A 1 109 ? 8.517 -1.320 -14.365 1.00 94.50 109 VAL A N 1
ATOM 830 C CA . VAL A 1 109 ? 7.471 -0.292 -14.358 1.00 94.50 109 VAL A CA 1
ATOM 831 C C . VAL A 1 109 ? 7.702 0.756 -13.275 1.00 94.50 109 VAL A C 1
ATOM 833 O O . VAL A 1 109 ? 8.434 0.562 -12.299 1.00 94.50 109 VAL A O 1
ATOM 836 N N . SER A 1 110 ? 7.059 1.899 -13.457 1.00 92.56 110 SER A N 1
ATOM 837 C CA . SER A 1 110 ? 6.932 2.960 -12.470 1.00 92.56 110 SER A CA 1
ATOM 838 C C . SER A 1 110 ? 5.501 3.499 -12.467 1.00 92.56 110 SER A C 1
ATOM 840 O O . SER A 1 110 ? 4.712 3.262 -13.382 1.00 92.56 110 SER A O 1
ATOM 842 N N . THR A 1 111 ? 5.147 4.216 -11.406 1.00 89.75 111 THR A N 1
ATOM 843 C CA . THR A 1 111 ? 3.907 4.989 -11.334 1.00 89.75 111 THR A CA 1
ATOM 844 C C . THR A 1 111 ? 4.235 6.396 -10.865 1.00 89.75 111 THR A C 1
ATOM 846 O O . THR A 1 111 ? 5.152 6.597 -10.068 1.00 89.75 111 THR A O 1
ATOM 849 N N . THR A 1 112 ? 3.498 7.374 -11.378 1.00 84.38 112 THR A N 1
ATOM 850 C CA . THR A 1 112 ? 3.617 8.794 -11.020 1.00 84.38 112 THR A CA 1
ATOM 851 C C . THR A 1 112 ? 2.624 9.204 -9.935 1.00 84.38 112 THR A C 1
ATOM 853 O O . THR A 1 112 ? 2.509 10.386 -9.614 1.00 84.38 112 THR A O 1
ATOM 856 N N . SER A 1 113 ? 1.886 8.246 -9.366 1.00 85.19 113 SER A N 1
ATOM 857 C CA . SER A 1 113 ? 0.917 8.537 -8.318 1.00 85.19 113 SER A CA 1
ATOM 858 C C . SER A 1 113 ? 1.592 9.096 -7.066 1.00 85.19 113 SER A C 1
ATOM 860 O O . SER A 1 113 ? 2.531 8.513 -6.529 1.00 85.19 113 SER A O 1
ATOM 862 N N . ILE A 1 114 ? 1.044 10.202 -6.565 1.00 85.94 114 ILE A N 1
ATOM 863 C CA . ILE A 1 114 ? 1.433 10.822 -5.291 1.00 85.94 114 ILE A CA 1
ATOM 864 C C . ILE A 1 114 ? 0.824 10.047 -4.108 1.00 85.94 114 ILE A C 1
ATOM 866 O O . ILE A 1 114 ? 1.353 10.059 -2.999 1.00 85.94 114 ILE A O 1
ATOM 870 N N . GLN A 1 115 ? -0.300 9.362 -4.339 1.00 88.88 115 GLN A N 1
ATOM 871 C CA . GLN A 1 115 ? -0.976 8.559 -3.325 1.00 88.88 115 GLN A CA 1
ATOM 872 C C . GLN A 1 115 ? -0.127 7.334 -2.963 1.00 88.88 115 GLN A C 1
ATOM 874 O O . GLN A 1 115 ? 0.288 6.586 -3.846 1.00 88.88 115 GLN A O 1
ATOM 879 N N . ALA A 1 116 ? 0.105 7.130 -1.664 1.00 88.69 116 ALA A N 1
ATOM 880 C CA . ALA A 1 116 ? 0.935 6.040 -1.153 1.00 88.69 116 ALA A CA 1
ATOM 881 C C . ALA A 1 116 ? 0.166 4.724 -0.944 1.00 88.69 116 ALA A C 1
ATOM 883 O O . ALA A 1 116 ? 0.770 3.656 -1.031 1.00 88.69 116 ALA A O 1
ATOM 884 N N . GLU A 1 117 ? -1.143 4.800 -0.678 1.00 93.12 117 GLU A N 1
ATOM 885 C CA . GLU A 1 117 ? -1.998 3.664 -0.312 1.00 93.12 117 GLU A CA 1
ATOM 886 C C . GLU A 1 117 ? -3.260 3.620 -1.170 1.00 93.12 117 GLU A C 1
ATOM 888 O O . GLU A 1 117 ? -3.953 4.628 -1.298 1.00 93.12 117 GLU A O 1
ATOM 893 N N . PHE A 1 118 ? -3.604 2.446 -1.693 1.00 95.25 118 PHE A N 1
ATOM 894 C CA . PHE A 1 118 ? -4.745 2.243 -2.583 1.00 95.25 118 PHE A CA 1
ATOM 895 C C . PHE A 1 118 ? -5.646 1.132 -2.040 1.00 95.25 118 PHE A C 1
ATOM 897 O O . PHE A 1 118 ? -5.169 0.004 -1.897 1.00 95.25 118 PHE A O 1
ATOM 904 N N . PRO A 1 119 ? -6.924 1.397 -1.716 1.00 95.12 119 PRO A N 1
ATOM 905 C CA . PRO A 1 119 ? -7.864 0.363 -1.298 1.00 95.12 119 PRO A CA 1
ATOM 906 C C . PRO A 1 119 ? -7.997 -0.775 -2.312 1.00 95.12 119 PRO A C 1
ATOM 908 O O . PRO A 1 119 ? -7.886 -0.580 -3.527 1.00 95.12 119 PRO A O 1
ATOM 911 N N . ILE A 1 120 ? -8.320 -1.960 -1.793 1.00 95.62 120 ILE A N 1
ATOM 912 C CA . ILE A 1 120 ? -8.698 -3.118 -2.609 1.00 95.62 120 ILE A CA 1
ATOM 913 C C . ILE A 1 120 ? -9.812 -2.720 -3.588 1.00 95.62 120 ILE A C 1
ATOM 915 O O . ILE A 1 120 ? -10.769 -2.030 -3.238 1.00 95.62 120 ILE A O 1
ATOM 919 N N . GLY A 1 121 ? -9.670 -3.153 -4.836 1.00 95.88 121 GLY A N 1
ATOM 920 C CA . GLY A 1 121 ? -10.550 -2.823 -5.949 1.00 95.88 121 GLY A CA 1
ATOM 921 C C . GLY A 1 121 ? -10.105 -1.600 -6.753 1.00 95.88 121 GLY A C 1
ATOM 922 O O . GLY A 1 121 ? -10.512 -1.484 -7.910 1.00 95.88 121 GLY A O 1
ATOM 923 N N . GLN A 1 122 ? -9.246 -0.727 -6.214 1.00 95.50 122 GLN A N 1
ATOM 924 C CA . GLN A 1 122 ? -8.767 0.447 -6.944 1.00 95.50 122 GLN A CA 1
ATOM 925 C C . GLN A 1 122 ? -7.822 0.057 -8.084 1.00 95.50 122 GLN A C 1
ATOM 927 O O . GLN A 1 122 ? -6.970 -0.820 -7.936 1.00 95.50 122 GLN A O 1
ATOM 932 N N . ARG A 1 123 ? -7.970 0.740 -9.226 1.00 94.62 123 ARG A N 1
ATOM 933 C CA . ARG A 1 123 ? -7.097 0.600 -10.395 1.00 94.62 123 ARG A CA 1
ATOM 934 C C . ARG A 1 123 ? -6.201 1.818 -10.553 1.00 94.62 123 ARG A C 1
ATOM 936 O O . ARG A 1 123 ? -6.668 2.945 -10.391 1.00 94.62 123 ARG A O 1
ATOM 943 N N . VAL A 1 124 ? -4.941 1.588 -10.901 1.00 94.31 124 VAL A N 1
ATOM 944 C CA . VAL A 1 124 ? -3.961 2.639 -11.199 1.00 94.31 124 VAL A CA 1
ATOM 945 C C . VAL A 1 124 ? -3.206 2.300 -12.471 1.00 94.31 124 VAL A C 1
ATOM 947 O O . VAL A 1 124 ? -3.028 1.132 -12.804 1.00 94.31 124 VAL A O 1
ATOM 950 N N . TRP A 1 125 ? -2.757 3.324 -13.183 1.00 93.62 125 TRP A N 1
ATOM 951 C CA . TRP A 1 125 ? -1.902 3.138 -14.347 1.00 93.62 125 TRP A CA 1
ATOM 952 C C . TRP A 1 125 ? -0.439 3.054 -13.915 1.00 93.62 125 TRP A C 1
ATOM 954 O O . TRP A 1 125 ? 0.038 3.864 -13.111 1.00 93.62 125 TRP A O 1
ATOM 964 N N . VAL A 1 126 ? 0.265 2.069 -14.463 1.00 94.94 126 VAL A N 1
ATOM 965 C CA . VAL A 1 126 ? 1.720 1.939 -14.378 1.00 94.94 126 VAL A CA 1
ATOM 966 C C . VAL A 1 126 ? 2.294 2.028 -15.781 1.00 94.94 126 VAL A C 1
ATOM 968 O O . VAL A 1 126 ? 1.691 1.535 -16.734 1.00 94.94 126 VAL A O 1
ATOM 971 N N . THR A 1 127 ? 3.459 2.645 -15.910 1.00 95.44 127 THR A N 1
ATOM 972 C CA . THR A 1 127 ? 4.139 2.824 -17.193 1.00 95.44 127 THR A CA 1
ATOM 973 C C . THR A 1 127 ? 5.488 2.130 -17.179 1.00 95.44 127 THR A C 1
ATOM 975 O O . THR A 1 127 ? 6.176 2.118 -16.158 1.00 95.44 127 THR A O 1
ATOM 978 N N . CYS A 1 128 ? 5.884 1.557 -18.311 1.00 95.88 128 CYS A N 1
ATOM 979 C CA . CYS A 1 128 ? 7.222 1.014 -18.489 1.00 95.88 128 CYS A CA 1
ATOM 980 C C . CYS A 1 128 ? 8.267 2.125 -18.359 1.00 95.88 128 CYS A C 1
ATOM 982 O O . CYS A 1 128 ? 8.050 3.261 -18.786 1.00 95.88 128 CYS A O 1
ATOM 984 N N . ARG A 1 129 ? 9.406 1.795 -17.750 1.00 94.56 129 ARG A N 1
ATOM 985 C CA . ARG A 1 129 ? 10.504 2.743 -17.558 1.00 94.56 129 ARG A CA 1
ATOM 986 C C . ARG A 1 129 ? 11.120 3.123 -18.908 1.00 94.56 129 ARG A C 1
ATOM 988 O O . ARG A 1 129 ? 11.666 2.245 -19.585 1.00 94.56 129 ARG A O 1
ATOM 995 N N . PRO A 1 130 ? 11.063 4.404 -19.311 1.00 91.94 130 PRO A N 1
ATOM 996 C CA . PRO A 1 130 ? 11.425 4.812 -20.664 1.00 91.94 130 PRO A CA 1
ATOM 997 C C . PRO A 1 130 ? 12.920 4.653 -20.956 1.00 91.94 130 PRO A C 1
ATOM 999 O O . PRO A 1 130 ? 13.308 4.621 -22.123 1.00 91.94 130 PRO A O 1
ATOM 1002 N N . GLU A 1 131 ? 13.769 4.546 -19.933 1.00 90.19 131 GLU A N 1
ATOM 1003 C CA . GLU A 1 131 ? 15.220 4.425 -20.093 1.00 90.19 131 GLU A CA 1
ATOM 1004 C C . GLU A 1 131 ? 15.628 3.080 -20.705 1.00 90.19 131 GLU A C 1
ATOM 1006 O O . GLU A 1 131 ? 16.609 3.009 -21.439 1.00 90.19 131 GLU A O 1
ATOM 1011 N N . GLN A 1 132 ? 14.880 2.016 -20.408 1.00 90.50 132 GLN A N 1
ATOM 1012 C CA . GLN A 1 132 ? 15.263 0.635 -20.729 1.00 90.50 132 GLN A CA 1
ATOM 1013 C C . GLN A 1 132 ? 14.226 -0.093 -21.581 1.00 90.50 132 GLN A C 1
ATOM 1015 O O . GLN A 1 132 ? 14.559 -1.061 -22.262 1.00 90.50 132 GLN A O 1
ATOM 1020 N N . PHE A 1 133 ? 12.977 0.364 -21.552 1.00 94.62 133 PHE A N 1
ATOM 1021 C CA . PHE A 1 133 ? 11.855 -0.332 -22.161 1.00 94.62 133 PHE A CA 1
ATOM 1022 C C . PHE A 1 133 ? 11.170 0.534 -23.212 1.00 94.62 133 PHE A C 1
ATOM 1024 O O . PHE A 1 133 ? 11.267 1.767 -23.205 1.00 94.62 133 PHE A O 1
ATOM 1031 N N . GLU A 1 134 ? 10.499 -0.132 -24.144 1.00 93.62 134 GLU A N 1
ATOM 1032 C CA . GLU A 1 134 ? 9.551 0.495 -25.055 1.00 93.62 134 GLU 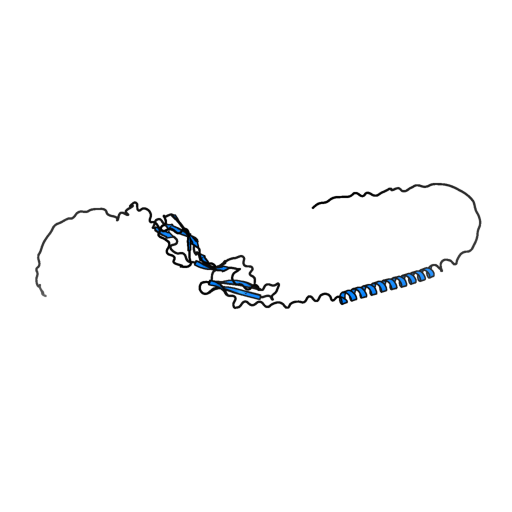A CA 1
ATOM 1033 C C . GLU A 1 134 ? 8.383 1.111 -24.274 1.00 93.62 134 GLU A C 1
ATOM 1035 O O . GLU A 1 134 ? 8.126 0.771 -23.114 1.00 93.62 134 GLU A O 1
ATOM 1040 N N . GLU A 1 135 ? 7.697 2.064 -24.901 1.00 93.25 135 GLU A N 1
ATOM 1041 C CA . GLU A 1 135 ? 6.545 2.709 -24.283 1.00 93.25 135 GLU A CA 1
ATOM 1042 C C . GLU A 1 135 ? 5.438 1.676 -24.046 1.00 93.25 135 GLU A C 1
ATOM 1044 O O . GLU A 1 135 ? 4.982 0.993 -24.960 1.00 93.25 135 GLU A O 1
ATOM 1049 N N . GLY A 1 136 ? 5.013 1.559 -22.792 1.00 94.19 136 GLY A N 1
ATOM 1050 C CA . GLY A 1 136 ? 3.957 0.648 -22.379 1.00 94.19 136 GLY A CA 1
ATOM 1051 C C . GLY A 1 136 ? 3.243 1.212 -21.163 1.00 94.19 136 GLY A C 1
ATOM 1052 O O . GLY A 1 136 ? 3.880 1.788 -20.280 1.00 94.19 136 GLY A O 1
ATOM 1053 N N . SER A 1 137 ? 1.922 1.071 -21.125 1.00 95.50 137 SER A N 1
ATOM 1054 C CA . SER A 1 137 ? 1.081 1.556 -20.032 1.00 95.50 137 SER A CA 1
ATOM 1055 C C . SER A 1 137 ? -0.023 0.550 -19.753 1.00 95.50 137 SER A C 1
ATOM 1057 O O . SER A 1 137 ? -0.723 0.120 -20.671 1.00 95.50 137 SER A O 1
ATOM 1059 N N . PHE A 1 138 ? -0.169 0.161 -18.489 1.00 95.62 138 PHE A N 1
ATOM 1060 C CA . PHE A 1 138 ? -1.063 -0.919 -18.082 1.00 95.62 138 PHE A CA 1
ATOM 1061 C C . PHE A 1 138 ? -1.864 -0.517 -16.839 1.00 95.62 138 PHE A C 1
ATOM 1063 O O . PHE A 1 138 ? -1.289 0.037 -15.897 1.00 95.62 138 PHE A O 1
ATOM 1070 N N . PRO A 1 139 ? -3.177 -0.802 -16.786 1.00 95.31 139 PRO A N 1
ATOM 1071 C CA . PRO A 1 139 ? -3.964 -0.586 -15.583 1.00 95.31 139 PRO A CA 1
ATOM 1072 C C . PRO A 1 139 ? -3.790 -1.781 -14.643 1.00 95.31 139 PRO A C 1
ATOM 1074 O O . PRO A 1 139 ? -4.197 -2.884 -14.983 1.00 95.31 139 PRO A O 1
ATOM 1077 N N . VAL A 1 140 ? -3.228 -1.593 -13.456 1.00 95.88 140 VAL A N 1
ATOM 1078 C CA . VAL A 1 140 ? -3.133 -2.638 -12.421 1.00 95.88 140 VAL A CA 1
ATOM 1079 C C . VAL A 1 140 ? -4.210 -2.426 -11.365 1.00 95.88 140 VAL A C 1
ATOM 1081 O O . VAL A 1 140 ? -4.590 -1.288 -11.085 1.00 95.88 140 VAL A O 1
ATOM 1084 N N . GLN A 1 141 ? -4.728 -3.509 -10.787 1.00 96.38 141 GLN A N 1
ATOM 1085 C CA . GLN A 1 141 ? -5.772 -3.456 -9.760 1.00 96.38 141 GLN A CA 1
ATOM 1086 C C . GLN A 1 141 ? -5.231 -3.957 -8.425 1.00 96.38 141 GLN A C 1
ATOM 1088 O O . GLN A 1 141 ? -4.572 -4.990 -8.383 1.00 96.38 141 GLN A O 1
ATOM 1093 N N . CYS A 1 142 ? -5.521 -3.248 -7.337 1.00 97.06 142 CYS A N 1
ATOM 1094 C CA . CYS A 1 142 ? -5.243 -3.760 -6.003 1.00 97.06 142 CYS A CA 1
ATOM 1095 C C . CYS A 1 142 ? -6.252 -4.867 -5.686 1.00 97.06 142 CYS A C 1
ATOM 1097 O O . CYS A 1 142 ? -7.458 -4.610 -5.654 1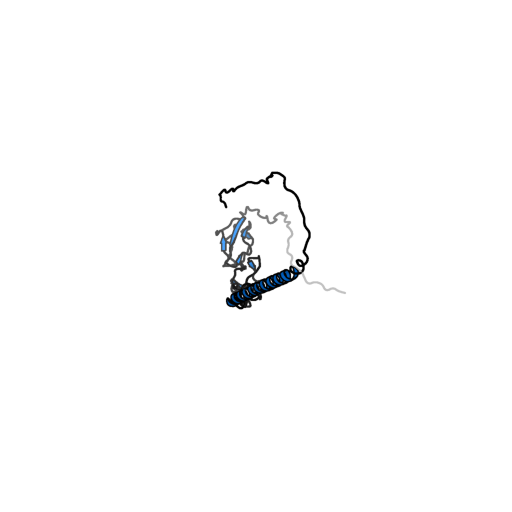.00 97.06 142 CYS A O 1
ATOM 1099 N N . VAL A 1 143 ? -5.785 -6.093 -5.484 1.00 96.50 143 VAL A N 1
ATOM 1100 C CA . VAL A 1 143 ? -6.618 -7.270 -5.213 1.00 96.50 143 VAL A CA 1
ATOM 1101 C C . VAL A 1 143 ? -6.225 -7.889 -3.879 1.00 96.50 143 VAL A C 1
ATOM 1103 O O . VAL A 1 143 ? -5.094 -7.740 -3.428 1.00 96.50 143 VAL A O 1
ATOM 1106 N N . ASP A 1 144 ? -7.158 -8.584 -3.236 1.00 94.81 144 ASP A N 1
ATOM 1107 C CA . ASP A 1 144 ? -6.854 -9.390 -2.054 1.00 94.81 144 ASP A CA 1
ATOM 1108 C C . ASP A 1 144 ? -6.609 -10.842 -2.473 1.00 94.81 144 ASP A C 1
ATOM 1110 O O . ASP A 1 144 ? -7.495 -11.489 -3.039 1.00 94.81 144 ASP A O 1
ATOM 1114 N N . ARG A 1 145 ? -5.405 -11.360 -2.210 1.00 93.81 145 ARG A N 1
ATOM 1115 C CA . ARG A 1 145 ? -5.079 -12.775 -2.408 1.00 93.81 145 ARG A CA 1
ATOM 1116 C C . ARG A 1 145 ? -4.951 -13.467 -1.062 1.00 93.81 145 ARG A C 1
ATOM 1118 O O . ARG A 1 145 ? -3.898 -13.440 -0.436 1.00 93.81 145 ARG A O 1
ATOM 1125 N N . ALA A 1 146 ? -6.038 -14.104 -0.630 1.00 91.38 146 ALA A N 1
ATOM 1126 C CA . ALA A 1 146 ? -6.100 -14.844 0.631 1.00 91.38 146 ALA A CA 1
ATOM 1127 C C . ALA A 1 146 ? -5.717 -13.991 1.860 1.00 91.38 146 ALA A C 1
ATOM 1129 O O . ALA A 1 146 ? -4.947 -14.425 2.715 1.00 91.38 146 ALA A O 1
ATOM 1130 N N . GLY A 1 147 ? -6.249 -12.769 1.951 1.00 89.12 147 GLY A N 1
ATOM 1131 C CA . GLY A 1 147 ? -5.953 -11.838 3.041 1.00 89.12 147 GLY A CA 1
ATOM 1132 C C . GLY A 1 147 ? -4.628 -11.090 2.887 1.00 89.12 147 GLY A C 1
ATOM 1133 O O . GLY A 1 147 ? -4.177 -10.469 3.852 1.00 89.12 147 GLY A O 1
ATOM 1134 N N . HIS A 1 148 ? -3.997 -11.158 1.712 1.00 92.00 148 HIS A N 1
ATOM 1135 C CA . HIS A 1 148 ? -2.806 -10.394 1.358 1.00 92.00 148 HIS A CA 1
ATOM 1136 C C . HIS A 1 148 ? -3.115 -9.442 0.194 1.00 92.00 148 HIS A C 1
ATOM 1138 O O . HIS A 1 148 ? -3.226 -9.888 -0.950 1.00 92.00 148 HIS A O 1
ATOM 1144 N N . PRO A 1 149 ? -3.253 -8.134 0.470 1.00 95.38 149 PRO A N 1
ATOM 1145 C CA . PRO A 1 149 ? -3.430 -7.126 -0.565 1.00 95.38 149 PRO A CA 1
ATOM 1146 C C . PRO A 1 149 ? -2.175 -6.990 -1.432 1.00 95.38 149 PRO A C 1
ATOM 1148 O O . PRO A 1 149 ? -1.085 -6.717 -0.923 1.00 95.38 149 PRO A O 1
ATOM 1151 N N . GLU A 1 150 ? -2.332 -7.153 -2.742 1.00 95.88 150 GLU A N 1
ATOM 1152 C CA . GLU A 1 150 ? -1.257 -7.034 -3.729 1.00 95.88 150 GLU A CA 1
ATOM 1153 C C . GLU A 1 150 ? -1.773 -6.526 -5.082 1.00 95.88 150 GLU A C 1
ATOM 1155 O O . GLU A 1 150 ? -2.967 -6.581 -5.383 1.00 95.88 150 GLU A O 1
ATOM 1160 N N . TRP A 1 151 ? -0.874 -6.004 -5.915 1.00 96.19 151 TRP A N 1
ATOM 1161 C CA . TRP A 1 151 ? -1.222 -5.577 -7.267 1.00 96.19 151 TRP A CA 1
ATOM 1162 C C . TRP A 1 151 ? -1.371 -6.772 -8.201 1.00 96.19 151 TRP A C 1
ATOM 1164 O O . TRP A 1 151 ? -0.453 -7.585 -8.331 1.00 96.19 151 TRP A O 1
ATOM 1174 N N . ASP A 1 152 ? -2.489 -6.828 -8.923 1.00 96.75 152 ASP A N 1
ATOM 1175 C CA . ASP A 1 152 ? -2.647 -7.720 -10.063 1.00 96.75 152 ASP A CA 1
ATOM 1176 C C . ASP A 1 152 ? -1.846 -7.191 -11.256 1.00 96.75 152 ASP A C 1
ATOM 1178 O O . ASP A 1 152 ? -2.257 -6.265 -11.961 1.00 96.75 152 ASP A O 1
ATOM 1182 N N . ILE A 1 153 ? -0.667 -7.784 -11.432 1.00 95.12 153 ILE A N 1
ATOM 1183 C CA . ILE A 1 153 ? 0.299 -7.486 -12.493 1.00 95.12 153 ILE A CA 1
ATOM 1184 C C . ILE A 1 153 ? 0.325 -8.567 -13.579 1.00 95.12 153 ILE A C 1
ATOM 1186 O O . ILE A 1 153 ? 1.250 -8.600 -14.386 1.00 95.12 153 ILE A O 1
ATOM 1190 N N . SER A 1 154 ? -0.655 -9.475 -13.589 1.00 94.38 154 SER A N 1
ATOM 1191 C CA . SER A 1 154 ? -0.661 -10.653 -14.467 1.00 94.38 154 SER A CA 1
ATOM 1192 C C . SER A 1 154 ? -0.568 -10.317 -15.963 1.00 94.38 154 SER A C 1
ATOM 1194 O O . SER A 1 154 ? -0.018 -11.097 -16.737 1.00 94.38 154 SER A O 1
ATOM 1196 N N . HIS A 1 155 ? -1.046 -9.139 -16.363 1.00 92.94 155 HIS A N 1
ATOM 1197 C CA . HIS A 1 155 ? -1.028 -8.625 -17.738 1.00 92.94 155 HIS A CA 1
ATOM 1198 C C . HIS A 1 155 ? 0.050 -7.562 -18.004 1.00 92.94 155 HIS A C 1
ATOM 1200 O O . HIS A 1 155 ? 0.054 -6.957 -19.075 1.00 92.94 155 HIS A O 1
ATOM 1206 N N . VAL A 1 156 ? 0.953 -7.298 -17.057 1.00 95.00 156 VAL A N 1
ATOM 1207 C CA . VAL A 1 156 ? 2.005 -6.282 -17.213 1.00 95.00 156 VAL A CA 1
ATOM 1208 C C . VAL A 1 156 ? 3.245 -6.908 -17.848 1.00 95.00 156 VAL A C 1
ATOM 1210 O O . VAL A 1 156 ? 3.873 -7.790 -17.266 1.00 95.00 156 VAL A O 1
ATOM 1213 N N . SER A 1 157 ? 3.641 -6.416 -19.023 1.00 95.50 157 SER A N 1
ATOM 1214 C CA . SER A 1 157 ? 4.867 -6.844 -19.703 1.00 95.50 157 SER A CA 1
ATOM 1215 C C . SER A 1 157 ? 5.529 -5.668 -20.416 1.00 95.50 157 SER A C 1
ATOM 1217 O O . SER A 1 157 ? 4.911 -5.022 -21.257 1.00 95.50 157 SER A O 1
ATOM 1219 N N . CYS A 1 158 ? 6.784 -5.382 -20.069 1.00 95.62 158 CYS A N 1
ATOM 1220 C CA . CYS A 1 158 ? 7.582 -4.345 -20.718 1.00 95.62 158 CYS A CA 1
ATOM 1221 C C . CYS A 1 158 ? 8.614 -4.986 -21.641 1.00 95.62 158 CYS A C 1
ATOM 1223 O O . CYS A 1 158 ? 9.373 -5.859 -21.219 1.00 95.62 158 CYS A O 1
ATOM 1225 N N . ILE A 1 159 ? 8.667 -4.520 -22.885 1.00 94.88 159 ILE A N 1
ATOM 1226 C CA . ILE A 1 159 ? 9.615 -4.998 -23.893 1.00 94.88 159 ILE A CA 1
ATOM 1227 C C . ILE A 1 159 ? 10.887 -4.158 -23.787 1.00 94.88 159 ILE A C 1
ATOM 1229 O O . ILE A 1 159 ? 10.822 -2.930 -23.778 1.00 94.88 159 ILE A O 1
ATOM 1233 N N . GLY A 1 160 ? 12.043 -4.808 -23.641 1.00 92.50 160 GLY A N 1
ATOM 1234 C CA . GLY A 1 160 ? 13.332 -4.118 -23.569 1.00 92.50 160 GLY A CA 1
ATOM 1235 C C . GLY A 1 160 ? 13.681 -3.463 -24.904 1.00 92.50 160 GLY A C 1
ATOM 1236 O O . GLY A 1 160 ? 13.496 -4.071 -25.958 1.00 92.50 160 GLY A O 1
ATOM 1237 N N . LYS A 1 161 ? 14.209 -2.238 -24.866 1.00 92.31 161 LYS A N 1
ATOM 1238 C CA . LYS A 1 161 ? 14.716 -1.567 -26.068 1.00 92.31 161 LYS A CA 1
ATOM 1239 C C . LYS A 1 161 ? 15.935 -2.312 -26.619 1.00 92.31 161 LYS A C 1
ATOM 1241 O O . LYS A 1 161 ? 16.731 -2.835 -25.835 1.00 92.31 161 LYS A O 1
ATOM 1246 N N . PRO A 1 162 ? 16.132 -2.326 -27.950 1.00 86.12 162 PRO A N 1
ATOM 1247 C CA . PRO A 1 162 ? 17.359 -2.851 -28.520 1.00 86.12 162 PRO A CA 1
ATOM 1248 C C . PRO A 1 162 ? 18.538 -2.029 -27.999 1.00 86.12 162 PRO A C 1
ATOM 1250 O O . PRO A 1 162 ? 18.514 -0.797 -28.018 1.00 86.12 162 PRO A O 1
ATOM 1253 N N . GLU A 1 163 ? 19.574 -2.718 -27.528 1.00 72.38 163 GLU A N 1
ATOM 1254 C CA . GLU A 1 163 ? 20.809 -2.084 -27.092 1.00 72.38 163 GLU A CA 1
ATOM 1255 C C . GLU A 1 163 ? 21.447 -1.399 -28.309 1.00 72.38 163 GLU A C 1
ATOM 1257 O O . GLU A 1 163 ? 22.068 -2.027 -29.170 1.00 72.38 163 GLU A O 1
ATOM 1262 N N . SER A 1 164 ? 21.229 -0.089 -28.423 1.00 66.38 164 SER A N 1
ATOM 1263 C CA . SER A 1 164 ? 21.902 0.758 -29.395 1.00 66.38 164 SER A CA 1
ATOM 1264 C C . SER A 1 164 ? 23.377 0.771 -29.012 1.00 66.38 164 SER A C 1
ATOM 1266 O O . SER A 1 164 ? 23.811 1.595 -28.204 1.00 66.38 164 SER A O 1
ATOM 1268 N N . LYS A 1 165 ? 24.168 -0.141 -29.587 1.00 68.50 165 LYS A N 1
ATOM 1269 C CA . LYS A 1 165 ? 25.617 0.031 -29.616 1.00 68.50 165 LYS A CA 1
ATOM 1270 C C . LYS A 1 165 ? 25.853 1.344 -30.336 1.00 68.50 165 LYS A C 1
ATOM 1272 O O . LYS A 1 165 ? 25.703 1.407 -31.553 1.00 68.50 165 LYS A O 1
ATOM 1277 N N . GLN A 1 166 ? 26.146 2.391 -29.566 1.00 60.69 166 GLN A N 1
ATOM 1278 C CA . GLN A 1 166 ? 26.562 3.682 -30.082 1.00 60.69 166 GLN A CA 1
ATOM 1279 C C . GLN A 1 166 ? 27.614 3.372 -31.144 1.00 60.69 166 GLN A C 1
ATOM 1281 O O . GLN A 1 166 ? 28.678 2.838 -30.817 1.00 60.69 166 GLN A O 1
ATOM 1286 N N . ALA A 1 167 ? 27.291 3.605 -32.415 1.00 58.22 167 ALA A N 1
ATOM 1287 C CA . ALA A 1 167 ? 28.266 3.515 -33.482 1.00 58.22 167 ALA A CA 1
ATOM 1288 C C . ALA A 1 167 ? 29.239 4.662 -33.218 1.00 58.22 167 ALA A C 1
ATOM 1290 O O . ALA A 1 167 ? 29.035 5.788 -33.667 1.00 58.22 167 ALA A O 1
ATOM 1291 N N . GLY A 1 168 ? 30.229 4.403 -32.360 1.00 61.25 168 GLY A N 1
ATOM 1292 C CA . GLY A 1 168 ? 31.305 5.332 -32.091 1.00 61.25 168 GLY A CA 1
ATOM 1293 C C . GLY A 1 168 ? 31.863 5.749 -33.438 1.00 61.25 168 GLY A C 1
ATOM 1294 O O . GLY A 1 168 ? 32.050 4.901 -34.314 1.00 61.25 168 GLY A O 1
ATOM 1295 N N . ILE A 1 169 ? 32.049 7.056 -33.619 1.00 69.00 169 ILE A N 1
ATOM 1296 C CA . ILE A 1 169 ? 32.679 7.617 -34.812 1.00 69.00 169 ILE A CA 1
ATOM 1297 C C . ILE A 1 169 ? 33.951 6.806 -35.033 1.00 69.00 169 ILE A C 1
ATOM 1299 O O . ILE A 1 169 ? 34.863 6.840 -34.204 1.00 69.00 169 ILE A O 1
ATOM 1303 N N . MET A 1 170 ? 33.964 5.989 -36.088 1.00 71.12 170 MET A N 1
ATOM 1304 C CA . MET A 1 170 ? 35.065 5.062 -36.274 1.00 71.12 170 MET A CA 1
ATOM 1305 C C . MET A 1 170 ? 36.365 5.870 -36.411 1.00 71.12 170 MET A C 1
ATOM 1307 O O . MET A 1 170 ? 36.367 6.877 -37.122 1.00 71.12 170 MET A O 1
ATOM 1311 N N . PRO A 1 171 ? 37.480 5.448 -35.791 1.00 76.06 171 PRO A N 1
ATOM 1312 C CA . PRO A 1 171 ? 38.737 6.201 -35.815 1.00 76.06 171 PRO A CA 1
ATOM 1313 C C . PRO A 1 171 ? 39.216 6.581 -37.227 1.00 76.06 171 PRO A C 1
ATOM 1315 O O . PRO A 1 171 ? 39.807 7.642 -37.418 1.00 76.06 171 PRO A O 1
ATOM 1318 N N . TRP A 1 172 ? 38.904 5.762 -38.240 1.00 78.88 172 TRP A N 1
ATOM 1319 C CA . TRP A 1 172 ? 39.224 6.070 -39.636 1.00 78.88 172 TRP A CA 1
ATOM 1320 C C . TRP A 1 172 ? 38.440 7.267 -40.184 1.00 78.88 172 TRP A C 1
ATOM 1322 O O . TRP A 1 172 ? 38.973 7.988 -41.016 1.00 78.88 172 TRP A O 1
ATOM 1332 N N . ALA A 1 173 ? 37.215 7.532 -39.718 1.00 83.88 173 ALA A N 1
ATOM 1333 C CA . ALA A 1 173 ? 36.435 8.688 -40.160 1.00 83.88 173 ALA A CA 1
ATOM 1334 C C . ALA A 1 173 ? 37.091 10.000 -39.702 1.00 83.88 173 ALA A C 1
ATOM 1336 O O . ALA A 1 173 ? 37.168 10.956 -40.473 1.00 83.88 173 ALA A O 1
ATOM 1337 N N . VAL A 1 174 ? 37.649 10.017 -38.485 1.00 85.12 174 VAL A N 1
ATOM 1338 C CA . VAL A 1 174 ? 38.445 11.145 -37.974 1.00 85.12 174 VAL A CA 1
ATOM 1339 C C . VAL A 1 174 ? 39.743 11.287 -38.769 1.00 85.12 174 VAL A C 1
ATOM 1341 O O . VAL A 1 174 ? 40.074 12.386 -39.207 1.00 85.12 174 VAL A O 1
ATOM 1344 N N . ALA A 1 175 ? 40.446 10.179 -39.025 1.00 85.00 175 ALA A N 1
ATOM 1345 C CA . ALA A 1 175 ? 41.674 10.195 -39.820 1.00 85.00 175 ALA A CA 1
ATOM 1346 C C . ALA A 1 175 ? 41.437 10.713 -41.251 1.00 85.00 175 ALA A C 1
ATOM 1348 O O . ALA A 1 175 ? 42.204 11.541 -41.739 1.00 85.00 175 ALA A O 1
ATOM 1349 N N . MET A 1 176 ? 40.348 10.288 -41.902 1.00 89.44 176 MET A N 1
ATOM 1350 C CA . MET A 1 176 ? 39.974 10.756 -43.238 1.00 89.44 176 MET A CA 1
ATOM 1351 C C . MET A 1 176 ? 39.592 12.236 -43.234 1.00 89.44 176 MET A C 1
ATOM 1353 O O . MET A 1 176 ? 40.033 12.970 -44.113 1.00 89.44 176 MET A O 1
ATOM 1357 N N . ALA A 1 177 ? 38.832 12.701 -42.239 1.00 88.81 177 ALA A N 1
ATOM 1358 C CA . ALA A 1 177 ? 38.489 14.117 -42.116 1.00 88.81 177 ALA A CA 1
ATOM 1359 C C . ALA A 1 177 ? 39.742 15.000 -41.953 1.00 88.81 177 ALA A C 1
ATOM 1361 O O . ALA A 1 177 ? 39.862 16.027 -42.622 1.00 88.81 177 ALA A O 1
ATOM 1362 N N . VAL A 1 178 ? 40.707 14.573 -41.129 1.00 90.00 178 VAL A N 1
ATOM 1363 C CA . VAL A 1 178 ? 41.991 15.273 -40.953 1.00 90.00 178 VAL A CA 1
ATOM 1364 C C . VAL A 1 178 ? 42.811 15.252 -42.244 1.00 90.00 178 VAL A C 1
ATOM 1366 O O . VAL A 1 178 ? 43.305 16.296 -42.666 1.00 90.00 178 VAL A O 1
ATOM 1369 N N . ALA A 1 179 ? 42.919 14.098 -42.909 1.00 91.75 179 ALA A N 1
ATOM 1370 C CA . ALA A 1 179 ? 43.647 13.976 -44.170 1.00 91.75 179 ALA A CA 1
ATOM 1371 C C . ALA A 1 179 ? 43.056 14.883 -45.264 1.00 91.75 179 ALA A C 1
ATOM 1373 O O . ALA A 1 179 ? 43.796 15.597 -45.939 1.00 91.75 179 ALA A O 1
ATOM 1374 N N . ILE A 1 180 ? 41.727 14.920 -45.397 1.00 91.81 180 ILE A N 1
ATOM 1375 C CA . ILE A 1 180 ? 41.032 15.799 -46.348 1.00 91.81 180 ILE A CA 1
ATOM 1376 C C . ILE A 1 180 ? 41.282 17.273 -46.001 1.00 91.81 180 ILE A C 1
ATOM 1378 O O . ILE A 1 180 ? 41.603 18.059 -46.891 1.00 91.81 180 ILE A O 1
ATOM 1382 N N . GLY A 1 181 ? 41.212 17.657 -44.722 1.00 92.00 181 GLY A N 1
ATOM 1383 C CA . GLY A 1 181 ? 41.522 19.024 -44.286 1.00 92.00 181 GLY A CA 1
ATOM 1384 C C . GLY A 1 181 ? 42.961 19.451 -44.610 1.00 92.00 181 GLY A C 1
ATOM 1385 O O . GLY A 1 181 ? 43.194 20.565 -45.091 1.00 92.00 181 GLY A O 1
ATOM 1386 N N . LEU A 1 182 ? 43.933 18.552 -44.423 1.00 92.31 182 LEU A N 1
ATOM 1387 C CA . LEU A 1 182 ? 45.333 18.797 -44.785 1.00 92.31 182 LEU A CA 1
ATOM 1388 C C . LEU A 1 182 ? 45.512 18.958 -46.301 1.00 92.31 182 LEU A C 1
ATOM 1390 O O . LEU A 1 182 ? 46.203 19.874 -46.741 1.00 92.31 182 LEU A O 1
ATOM 1394 N N . LEU A 1 183 ? 44.847 18.131 -47.111 1.00 92.00 183 LEU A N 1
ATOM 1395 C CA . LEU A 1 183 ? 44.899 18.247 -48.572 1.00 92.00 183 LEU A CA 1
ATOM 1396 C C . LEU A 1 183 ? 44.284 19.561 -49.075 1.00 92.00 183 LEU A C 1
ATOM 1398 O O . LEU A 1 183 ? 44.865 20.217 -49.940 1.00 92.00 183 LEU A O 1
ATOM 1402 N N . LEU A 1 184 ? 43.146 19.981 -48.514 1.00 93.88 184 LEU A N 1
ATOM 1403 C CA . LEU A 1 184 ? 42.488 21.236 -48.892 1.00 93.88 184 LEU A CA 1
ATOM 1404 C C . LEU A 1 184 ? 43.326 22.466 -48.518 1.00 93.88 184 LEU A C 1
ATOM 1406 O O . LEU A 1 184 ? 43.471 23.383 -49.327 1.00 93.88 184 LEU A O 1
ATOM 1410 N N . SER A 1 185 ? 43.917 22.477 -47.320 1.00 90.12 185 SER A N 1
ATOM 1411 C CA . SER A 1 185 ? 44.786 23.575 -46.871 1.00 90.12 185 SER A CA 1
ATOM 1412 C C . SER A 1 185 ? 46.086 23.661 -47.678 1.00 90.12 185 SER A C 1
ATOM 1414 O O . SER A 1 185 ? 46.467 24.753 -48.104 1.00 90.12 185 SER A O 1
ATOM 1416 N N . ALA A 1 186 ? 46.725 22.526 -47.978 1.00 90.94 186 ALA A N 1
ATOM 1417 C CA . ALA A 1 186 ? 47.889 22.484 -48.860 1.00 90.94 186 ALA A CA 1
ATOM 1418 C C . ALA A 1 186 ? 47.546 22.975 -50.277 1.00 90.94 186 ALA A C 1
ATOM 1420 O O . ALA A 1 186 ? 48.282 23.782 -50.845 1.00 90.94 186 ALA A O 1
ATOM 1421 N N . GLY A 1 187 ? 46.401 22.558 -50.830 1.00 90.25 187 GLY A N 1
ATOM 1422 C CA . GLY A 1 187 ? 45.922 23.022 -52.134 1.00 90.25 187 GLY A CA 1
ATOM 1423 C C . GLY A 1 187 ? 45.682 24.534 -52.178 1.00 90.25 187 GLY A C 1
ATOM 1424 O O . GLY A 1 187 ? 46.119 25.202 -53.116 1.00 90.25 187 GLY A O 1
AT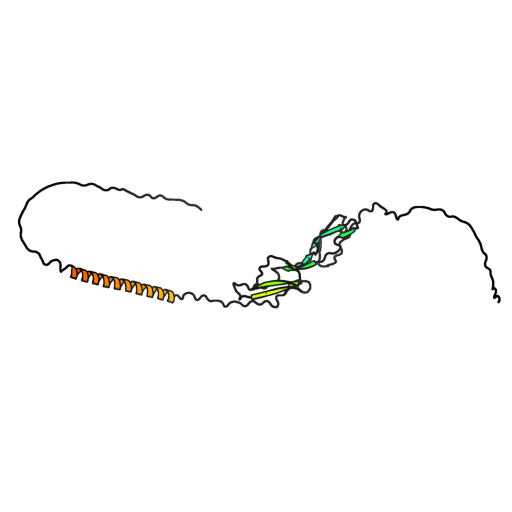OM 1425 N N . ALA A 1 188 ? 45.059 25.094 -51.137 1.00 91.31 188 ALA A N 1
ATOM 1426 C CA . ALA A 1 188 ? 44.849 26.536 -51.013 1.00 91.31 188 ALA A CA 1
ATOM 1427 C C . ALA A 1 188 ? 46.177 27.313 -50.935 1.00 91.31 188 ALA A C 1
ATOM 1429 O O . ALA A 1 188 ? 46.322 28.342 -51.597 1.00 91.31 188 ALA A O 1
ATOM 1430 N N . LEU A 1 189 ? 47.169 26.801 -50.196 1.00 89.69 189 LEU A N 1
ATOM 1431 C CA . LEU A 1 189 ? 48.508 27.397 -50.118 1.00 89.69 189 LEU A CA 1
ATOM 1432 C C . LEU A 1 189 ? 49.228 27.377 -51.470 1.00 89.69 189 LEU A C 1
ATOM 1434 O O . LEU A 1 189 ? 49.799 28.388 -51.877 1.00 89.69 189 LEU A O 1
ATOM 1438 N N . VAL A 1 190 ? 49.176 26.258 -52.197 1.00 90.19 190 VAL A N 1
ATOM 1439 C CA . VAL A 1 190 ? 49.782 26.160 -53.533 1.00 90.19 190 VAL A CA 1
ATOM 1440 C C . VAL A 1 190 ? 49.112 27.136 -54.500 1.00 90.19 190 VAL A C 1
ATOM 1442 O O . VAL A 1 190 ? 49.807 27.877 -55.195 1.00 90.19 190 VAL A O 1
ATOM 1445 N N . MET A 1 191 ? 47.777 27.202 -54.507 1.00 89.31 191 MET A N 1
ATOM 1446 C CA . MET A 1 191 ? 47.037 28.161 -55.331 1.00 89.31 191 MET A CA 1
ATOM 1447 C C . MET A 1 191 ? 47.396 29.610 -54.990 1.00 89.31 191 MET A C 1
ATOM 1449 O O . MET A 1 191 ? 47.641 30.405 -55.895 1.00 89.31 191 MET A O 1
ATOM 1453 N N . TRP A 1 192 ? 47.511 29.951 -53.705 1.00 89.06 192 TRP A N 1
ATOM 1454 C CA . TRP A 1 192 ? 47.957 31.273 -53.261 1.00 89.06 192 TRP A CA 1
ATOM 1455 C C . TRP A 1 192 ? 49.369 31.614 -53.762 1.00 89.06 192 TRP A C 1
ATOM 1457 O O . TRP A 1 192 ? 49.611 32.711 -54.272 1.00 89.06 192 TRP A O 1
ATOM 1467 N N . VAL A 1 193 ? 50.314 30.673 -53.671 1.00 90.06 193 VAL A N 1
ATOM 1468 C CA . VAL A 1 193 ? 51.691 30.853 -54.167 1.00 90.06 193 VAL A CA 1
ATOM 1469 C C . VAL A 1 193 ? 51.727 31.031 -55.688 1.00 90.06 193 VAL A C 1
ATOM 1471 O O . VAL A 1 193 ? 52.447 31.889 -56.195 1.00 90.06 193 VAL A O 1
ATOM 1474 N N . VAL A 1 194 ? 50.940 30.263 -56.441 1.00 88.56 194 VAL A N 1
ATOM 1475 C CA . VAL A 1 194 ? 50.880 30.402 -57.904 1.00 88.56 194 VAL A CA 1
ATOM 1476 C C . VAL A 1 194 ? 50.266 31.746 -58.302 1.00 88.56 194 VAL A C 1
ATOM 1478 O O . VAL A 1 194 ? 50.808 32.431 -59.170 1.00 88.56 194 VAL A O 1
ATOM 1481 N N . LEU A 1 195 ? 49.170 32.155 -57.657 1.00 83.12 195 LEU A N 1
ATOM 1482 C CA . LEU A 1 195 ? 48.502 33.427 -57.940 1.00 83.12 195 LEU A CA 1
ATOM 1483 C C . LEU A 1 195 ? 49.375 34.631 -57.569 1.00 83.12 195 LEU A C 1
ATOM 1485 O O . LEU A 1 195 ? 49.467 35.575 -58.349 1.00 83.12 195 LEU A O 1
ATOM 1489 N N . SER A 1 196 ? 50.072 34.582 -56.433 1.00 81.38 196 SER A N 1
ATOM 1490 C CA . SER A 1 196 ? 51.010 35.637 -56.025 1.00 81.38 196 SER A CA 1
ATOM 1491 C C . SER A 1 196 ? 52.193 35.765 -56.986 1.00 81.38 196 SER A C 1
ATOM 1493 O O . SER A 1 196 ? 52.522 36.879 -57.392 1.00 81.38 196 SER A O 1
ATOM 1495 N N . ARG A 1 197 ? 52.779 34.647 -57.439 1.00 82.56 197 ARG A N 1
ATOM 1496 C CA . ARG A 1 197 ? 53.837 34.665 -58.466 1.00 82.56 197 ARG A CA 1
ATOM 1497 C C . ARG A 1 197 ? 53.340 35.233 -59.796 1.00 82.56 197 ARG A C 1
ATOM 1499 O O . ARG A 1 197 ? 54.037 36.036 -60.410 1.00 82.56 197 ARG A O 1
ATOM 1506 N N . ARG A 1 198 ? 52.128 34.866 -60.231 1.00 78.25 198 ARG A N 1
ATOM 1507 C CA . ARG A 1 198 ? 51.507 35.433 -61.442 1.00 78.25 198 ARG A CA 1
ATOM 1508 C C . ARG A 1 198 ? 51.249 36.933 -61.308 1.00 78.25 198 ARG A C 1
ATOM 1510 O O . ARG A 1 198 ? 51.534 37.672 -62.242 1.00 78.25 198 ARG A O 1
ATOM 1517 N N . HIS A 1 199 ? 50.769 37.390 -60.152 1.00 70.06 199 HIS A N 1
ATOM 1518 C CA . HIS A 1 199 ? 50.562 38.814 -59.891 1.00 70.06 199 HIS A CA 1
ATOM 1519 C C . HIS A 1 199 ? 51.886 39.598 -59.895 1.00 70.06 199 HIS A C 1
ATOM 1521 O O . HIS A 1 199 ? 51.932 40.718 -60.392 1.00 70.06 199 HIS A O 1
ATOM 1527 N N . GLN A 1 200 ? 52.975 39.024 -59.373 1.00 68.75 200 GLN A N 1
ATOM 1528 C CA . GLN A 1 200 ? 54.309 39.637 -59.432 1.00 68.75 200 GLN A CA 1
ATOM 1529 C C . GLN A 1 200 ? 54.841 39.734 -60.870 1.00 68.75 200 GLN A C 1
ATOM 1531 O O . GLN A 1 200 ? 55.323 40.796 -61.252 1.00 68.75 200 GLN A O 1
ATOM 1536 N N . ALA A 1 201 ? 54.680 38.682 -61.682 1.00 63.62 201 ALA A N 1
ATOM 1537 C CA . ALA A 1 201 ? 55.069 38.689 -63.097 1.00 63.62 201 ALA A CA 1
ATOM 1538 C C . ALA A 1 201 ? 54.233 39.667 -63.948 1.00 63.62 201 ALA A C 1
ATOM 1540 O O . ALA A 1 201 ? 54.744 40.281 -64.882 1.00 63.62 201 ALA A O 1
ATOM 1541 N N . ALA A 1 202 ? 52.954 39.852 -63.609 1.00 60.19 202 ALA A N 1
ATOM 1542 C CA . ALA A 1 202 ? 52.112 40.868 -64.237 1.00 60.19 202 ALA A CA 1
ATOM 1543 C C . ALA A 1 202 ? 52.550 42.292 -63.847 1.00 60.19 202 ALA A C 1
ATOM 1545 O O . ALA A 1 202 ? 52.612 43.162 -64.710 1.00 60.19 202 ALA A O 1
ATOM 1546 N N . ARG A 1 203 ? 52.927 42.518 -62.576 1.00 53.69 203 ARG A N 1
ATOM 1547 C CA . ARG A 1 203 ? 53.434 43.817 -62.096 1.00 53.69 203 ARG A CA 1
ATOM 1548 C C . ARG A 1 203 ? 54.756 44.218 -62.754 1.00 53.69 203 ARG A C 1
ATOM 1550 O O . ARG A 1 203 ? 54.903 45.378 -63.122 1.00 53.69 203 ARG A O 1
ATOM 1557 N N . SER A 1 204 ? 55.680 43.272 -62.952 1.00 54.38 204 SER A N 1
ATOM 1558 C CA . SER A 1 204 ? 56.957 43.546 -63.630 1.00 54.38 204 SER A CA 1
ATOM 1559 C C . SER A 1 204 ? 56.785 43.884 -65.113 1.00 54.38 204 SER A C 1
ATOM 1561 O O . SER A 1 204 ? 57.571 44.653 -65.646 1.00 54.38 204 SER A O 1
ATOM 1563 N N . SER A 1 205 ? 55.744 43.359 -65.773 1.00 52.66 205 SER A N 1
ATOM 1564 C CA . SER A 1 205 ? 55.437 43.708 -67.167 1.00 52.66 205 SER A CA 1
ATOM 1565 C C . SER A 1 205 ? 54.813 45.101 -67.308 1.00 52.66 205 SER A C 1
ATOM 1567 O O . SER A 1 205 ? 54.996 45.732 -68.340 1.00 52.66 205 SER A O 1
ATOM 1569 N N . THR A 1 206 ? 54.087 45.591 -66.296 1.00 49.25 206 THR A N 1
ATOM 1570 C CA . THR A 1 206 ? 53.491 46.941 -66.299 1.00 49.25 206 THR A CA 1
ATOM 1571 C C . THR A 1 206 ? 54.453 48.053 -65.869 1.00 49.25 206 THR A C 1
ATOM 1573 O O . THR A 1 206 ? 54.197 49.211 -66.171 1.00 49.25 206 THR A O 1
ATOM 1576 N N . GLU A 1 207 ? 55.555 47.734 -65.181 1.00 48.09 207 GLU A N 1
ATOM 1577 C CA . GLU A 1 207 ? 56.542 48.729 -64.715 1.00 48.09 207 GLU A CA 1
ATOM 1578 C C . GLU A 1 207 ? 57.648 49.023 -65.752 1.00 48.09 207 GLU A C 1
ATOM 1580 O O . GLU A 1 207 ? 58.409 49.973 -65.592 1.00 48.09 207 GLU A O 1
ATOM 1585 N N . GLN A 1 208 ? 57.715 48.255 -66.848 1.00 42.22 208 GLN A N 1
ATOM 1586 C CA . GLN A 1 208 ? 58.734 48.402 -67.896 1.00 42.22 208 GLN A CA 1
ATOM 1587 C C . GLN A 1 208 ? 58.301 49.305 -69.071 1.00 42.22 208 GLN A C 1
ATOM 1589 O O . GLN A 1 208 ? 59.148 49.727 -69.847 1.00 42.22 208 GLN A O 1
ATOM 1594 N N . GLU A 1 209 ? 57.021 49.685 -69.166 1.00 46.06 209 GLU A N 1
ATOM 1595 C CA . GLU A 1 209 ? 56.541 50.647 -70.180 1.00 46.06 209 GLU A CA 1
ATOM 1596 C C . GLU A 1 209 ? 56.597 52.117 -69.712 1.00 46.06 209 GLU A C 1
ATOM 1598 O O . GLU A 1 209 ? 56.184 53.018 -70.436 1.00 46.06 209 GLU A O 1
ATOM 1603 N N . HIS A 1 210 ? 57.118 52.396 -68.509 1.00 41.16 210 HIS A N 1
ATOM 1604 C CA . HIS A 1 210 ? 57.186 53.757 -67.951 1.00 41.16 210 HIS A CA 1
ATOM 1605 C C . HIS A 1 210 ? 58.618 54.278 -67.717 1.00 41.16 210 HIS A C 1
ATOM 1607 O O . HIS A 1 210 ? 58.822 55.190 -66.920 1.00 41.16 210 HIS A O 1
ATOM 1613 N N . TYR A 1 211 ? 59.622 53.708 -68.393 1.00 41.34 211 TYR A N 1
ATOM 1614 C CA . TYR A 1 211 ? 61.033 54.099 -68.235 1.00 41.34 211 TYR A CA 1
ATOM 1615 C C . TYR A 1 211 ? 61.820 54.148 -69.561 1.00 41.34 211 TYR A C 1
ATOM 1617 O O . TYR A 1 211 ? 63.014 53.862 -69.582 1.00 41.34 211 TYR A O 1
ATOM 1625 N N . GLU A 1 212 ? 61.183 54.540 -70.670 1.00 44.19 212 GLU A N 1
ATOM 1626 C CA . GLU A 1 212 ? 61.868 54.766 -71.957 1.00 44.19 212 GLU A CA 1
ATOM 1627 C C . GLU A 1 212 ? 61.567 56.155 -72.551 1.00 44.19 212 GLU A C 1
ATOM 1629 O O . GLU A 1 212 ? 61.201 56.276 -73.709 1.00 44.19 212 GLU A O 1
ATOM 1634 N N . GLU A 1 213 ? 61.705 57.225 -71.760 1.00 39.31 213 GLU A N 1
ATOM 1635 C CA . GLU A 1 213 ? 61.789 58.586 -72.315 1.00 39.31 213 GLU A CA 1
ATOM 1636 C C . GLU A 1 213 ? 62.580 59.505 -71.367 1.00 39.31 213 GLU A C 1
ATOM 1638 O O . GLU A 1 213 ? 62.025 60.175 -70.496 1.00 39.31 213 GLU A O 1
ATOM 1643 N N . LEU A 1 214 ? 63.910 59.525 -71.494 1.00 56.69 214 LEU A N 1
ATOM 1644 C CA . LEU A 1 214 ? 64.743 60.565 -70.882 1.00 56.69 214 LEU A CA 1
ATOM 1645 C C . LEU A 1 214 ? 66.035 60.770 -71.672 1.00 56.69 214 LEU A C 1
ATOM 1647 O O . LEU A 1 214 ? 66.903 59.903 -71.637 1.00 56.69 214 LEU A O 1
ATOM 1651 N N . GLN A 1 215 ? 66.182 61.949 -72.295 1.00 33.16 215 GLN A N 1
ATOM 1652 C CA . GLN A 1 215 ? 67.421 62.752 -72.372 1.00 33.16 215 GLN A CA 1
ATOM 1653 C C . GLN A 1 215 ? 67.211 64.040 -73.215 1.00 33.16 215 GLN A C 1
ATOM 1655 O O . GLN A 1 215 ? 66.340 64.052 -74.079 1.00 33.16 215 GLN A O 1
ATOM 1660 N N . PRO A 1 216 ? 68.090 65.069 -73.150 1.00 52.06 216 PRO A N 1
ATOM 1661 C CA . PRO A 1 216 ? 68.696 65.747 -71.989 1.00 52.06 216 PRO A CA 1
ATOM 1662 C C . PRO A 1 216 ? 68.723 67.295 -72.148 1.00 52.06 216 PRO A C 1
ATOM 1664 O O . PRO A 1 216 ? 68.684 67.798 -73.263 1.00 52.06 216 PRO A O 1
ATOM 1667 N N . GLN A 1 217 ? 68.936 68.059 -71.067 1.00 33.38 217 GLN A N 1
ATOM 1668 C CA . GLN A 1 217 ? 69.723 69.314 -71.082 1.00 33.38 217 GLN A CA 1
ATOM 1669 C C . GLN A 1 217 ? 69.983 69.799 -69.639 1.00 33.38 217 GLN A C 1
ATOM 1671 O O . GLN A 1 217 ? 69.048 70.012 -68.874 1.00 33.38 217 GLN A O 1
ATOM 1676 N N . GLY A 1 218 ? 71.261 69.935 -69.253 1.00 34.84 218 GLY A N 1
ATOM 1677 C CA . GLY A 1 218 ? 71.673 70.729 -68.076 1.00 34.84 218 GLY A CA 1
ATOM 1678 C C . GLY A 1 218 ? 71.548 72.241 -68.359 1.00 34.84 218 GLY A C 1
ATOM 1679 O O . GLY A 1 218 ? 71.071 72.571 -69.445 1.00 34.84 218 GLY A O 1
ATOM 1680 N N . PRO A 1 219 ? 72.024 73.172 -67.496 1.00 47.16 219 PRO A N 1
ATOM 1681 C CA . PRO A 1 219 ? 73.030 73.005 -66.434 1.00 47.16 219 PRO A CA 1
ATOM 1682 C C . PRO A 1 219 ? 72.759 73.772 -65.103 1.00 47.16 219 PRO A C 1
ATOM 1684 O O . PRO A 1 219 ? 71.828 74.558 -65.019 1.00 47.16 219 PRO A O 1
ATOM 1687 N N . LEU A 1 220 ? 73.655 73.550 -64.121 1.00 42.62 220 LEU A N 1
ATOM 1688 C CA . LEU A 1 220 ? 74.053 74.397 -62.968 1.00 42.62 220 LEU A CA 1
ATOM 1689 C C . LEU A 1 220 ? 72.967 74.972 -62.026 1.00 42.62 220 LEU A C 1
ATOM 1691 O O . LEU A 1 220 ? 72.121 75.744 -62.446 1.00 42.62 220 LEU A O 1
ATOM 1695 N N . ASP A 1 221 ? 73.085 74.733 -60.709 1.00 32.72 221 ASP A N 1
ATOM 1696 C CA . ASP A 1 221 ? 73.750 75.689 -59.802 1.00 32.72 221 ASP A CA 1
ATOM 1697 C C . ASP A 1 221 ? 73.649 75.334 -58.295 1.00 32.72 221 ASP A C 1
ATOM 1699 O O . ASP A 1 221 ? 72.640 74.844 -57.801 1.00 32.72 221 ASP A O 1
ATOM 1703 N N . ILE A 1 222 ? 74.728 75.690 -57.586 1.00 41.00 222 ILE A N 1
ATOM 1704 C CA . ILE A 1 222 ? 74.760 76.323 -56.252 1.00 41.00 222 ILE A CA 1
ATOM 1705 C C . ILE A 1 222 ? 74.462 75.487 -54.983 1.00 41.00 222 ILE A C 1
ATOM 1707 O O . ILE A 1 222 ? 73.344 75.239 -54.551 1.00 41.00 222 ILE A O 1
ATOM 1711 N N . TYR A 1 223 ? 75.582 75.155 -54.334 1.00 32.44 223 TYR A N 1
ATOM 1712 C CA . TYR A 1 223 ? 75.920 75.310 -52.910 1.00 32.44 223 TYR A CA 1
ATOM 1713 C C . TYR A 1 223 ? 74.849 75.828 -51.917 1.00 32.44 223 TYR A C 1
ATOM 1715 O O . TYR A 1 223 ? 74.319 76.923 -52.061 1.00 32.44 223 TYR A O 1
ATOM 1723 N N . SER A 1 224 ? 74.847 75.172 -50.746 1.00 38.03 224 SER A N 1
ATOM 1724 C CA . SER A 1 224 ? 74.657 75.757 -49.403 1.00 38.03 224 SER A CA 1
ATOM 1725 C C . SER A 1 224 ? 73.231 76.056 -48.930 1.00 38.03 224 SER A C 1
ATOM 1727 O O . SER A 1 224 ? 72.577 76.953 -49.444 1.00 38.03 224 SER A O 1
ATOM 1729 N N . GLN A 1 225 ? 72.831 75.421 -47.820 1.00 40.12 225 GLN A N 1
ATOM 1730 C CA . GLN A 1 225 ? 72.623 76.075 -46.510 1.00 40.12 225 GLN A CA 1
ATOM 1731 C C . GLN A 1 225 ? 71.664 75.273 -45.614 1.00 40.12 225 GLN A C 1
ATOM 1733 O O . GLN A 1 225 ? 70.523 75.058 -45.995 1.00 40.12 225 GLN A O 1
ATOM 1738 N N . MET A 1 226 ? 72.144 74.997 -44.387 1.00 37.81 226 MET A N 1
ATOM 1739 C CA . MET A 1 226 ? 71.416 75.133 -43.105 1.00 37.81 226 MET A CA 1
ATOM 1740 C C . MET A 1 226 ? 70.198 74.219 -42.850 1.00 37.81 226 MET A C 1
ATOM 1742 O O . MET A 1 226 ? 69.466 73.859 -43.749 1.00 37.81 226 MET A O 1
ATOM 1746 N N . GLN A 1 227 ? 69.818 73.814 -41.640 1.00 38.00 227 GLN A N 1
ATOM 1747 C CA . GLN A 1 227 ? 70.287 73.891 -40.253 1.00 38.00 227 GLN A CA 1
ATOM 1748 C C . GLN A 1 227 ? 69.270 73.010 -39.467 1.00 38.00 227 GLN A C 1
ATOM 1750 O O . GLN A 1 227 ? 68.145 72.818 -39.919 1.00 38.00 227 GLN A O 1
ATOM 1755 N N . THR A 1 228 ? 69.696 72.450 -38.334 1.00 34.69 228 THR A N 1
ATOM 1756 C CA . THR A 1 228 ? 68.990 71.734 -37.227 1.00 34.69 228 THR A CA 1
ATOM 1757 C C . THR A 1 228 ? 67.541 72.170 -36.857 1.00 34.69 228 THR A C 1
ATOM 1759 O O . THR A 1 228 ? 67.111 73.214 -37.334 1.00 34.69 228 THR A O 1
ATOM 1762 N N . PRO A 1 229 ? 66.816 71.563 -35.865 1.00 49.56 229 PRO A N 1
ATOM 1763 C CA . PRO A 1 229 ? 66.835 70.234 -35.199 1.00 49.56 229 PRO A CA 1
ATOM 1764 C C . PRO A 1 229 ? 65.412 69.604 -34.948 1.00 49.56 229 PRO A C 1
ATOM 1766 O O . PRO A 1 229 ? 64.388 70.162 -35.318 1.00 49.56 229 PRO A O 1
ATOM 1769 N N . LEU A 1 230 ? 65.388 68.438 -34.271 1.00 41.53 230 LEU A N 1
ATOM 1770 C CA . LEU A 1 230 ? 64.281 67.680 -33.614 1.00 41.53 230 LEU A CA 1
ATOM 1771 C C . LEU A 1 230 ? 63.056 68.473 -33.070 1.00 41.53 230 LEU A C 1
ATOM 1773 O O . LEU A 1 230 ? 63.203 69.611 -32.628 1.00 41.53 230 LEU A O 1
ATOM 1777 N N . PRO A 1 231 ? 61.892 67.802 -32.890 1.00 46.56 231 PRO A N 1
ATOM 1778 C CA . PRO A 1 231 ? 61.531 67.367 -31.532 1.00 46.56 231 PRO A CA 1
ATOM 1779 C C . PRO A 1 231 ? 60.903 65.962 -31.421 1.00 46.56 231 PRO A C 1
ATOM 1781 O O . PRO A 1 231 ? 60.479 65.327 -32.381 1.00 46.56 231 PRO A O 1
ATOM 1784 N N . ALA A 1 232 ? 60.911 65.502 -30.173 1.00 44.88 232 ALA A N 1
ATOM 1785 C CA . ALA A 1 232 ? 60.593 64.182 -29.652 1.00 44.88 232 ALA A CA 1
ATOM 1786 C C . ALA A 1 232 ? 59.092 63.838 -29.598 1.00 44.88 232 ALA A C 1
ATOM 1788 O O . ALA A 1 232 ? 58.244 64.724 -29.527 1.00 44.88 232 ALA A O 1
ATOM 1789 N N . VAL A 1 233 ? 58.785 62.539 -29.482 1.00 49.12 233 VAL A N 1
ATOM 1790 C CA . VAL A 1 233 ? 57.492 62.030 -28.987 1.00 49.12 233 VAL A CA 1
ATOM 1791 C C . VAL A 1 233 ? 57.753 61.037 -27.833 1.00 49.12 233 VAL A C 1
ATOM 1793 O O . VAL A 1 233 ? 58.687 60.239 -27.944 1.00 49.12 233 VAL A O 1
ATOM 1796 N N . PRO A 1 234 ? 57.008 61.103 -26.707 1.00 46.62 234 PRO A N 1
ATOM 1797 C CA . PRO A 1 234 ? 57.373 60.466 -25.437 1.00 46.62 234 PRO A CA 1
ATOM 1798 C C . PRO A 1 234 ? 56.616 59.154 -25.125 1.00 46.62 234 PRO A C 1
ATOM 1800 O O . PRO A 1 234 ? 55.597 58.851 -25.737 1.00 46.62 234 PRO A O 1
ATOM 1803 N N . GLY A 1 235 ? 57.089 58.449 -24.082 1.00 41.38 235 GLY A N 1
ATOM 1804 C CA . GLY A 1 235 ? 56.395 57.377 -23.334 1.00 41.38 235 GLY A CA 1
ATOM 1805 C C . GLY A 1 235 ? 57.192 56.062 -23.318 1.00 41.38 235 GLY A C 1
ATOM 1806 O O . GLY A 1 235 ? 57.178 55.341 -24.305 1.00 41.38 235 GLY A O 1
ATOM 1807 N N . VAL A 1 236 ? 58.041 55.705 -22.338 1.00 40.34 236 VAL A N 1
ATOM 1808 C CA . VAL A 1 236 ? 57.832 55.488 -20.880 1.00 40.34 236 VAL A CA 1
ATOM 1809 C C . VAL A 1 236 ? 56.586 54.637 -20.601 1.00 40.34 236 VAL A C 1
ATOM 1811 O O . VAL A 1 236 ? 55.511 55.002 -21.044 1.00 40.34 236 VAL A O 1
ATOM 1814 N N . ALA A 1 237 ? 56.580 53.562 -19.809 1.00 40.62 237 ALA A N 1
ATOM 1815 C CA . ALA A 1 237 ? 57.582 52.636 -19.282 1.00 40.62 237 ALA A CA 1
ATOM 1816 C C . ALA A 1 237 ? 56.821 51.485 -18.582 1.00 40.62 237 ALA A C 1
ATOM 1818 O O . ALA A 1 237 ? 55.723 51.678 -18.079 1.00 40.62 237 ALA A O 1
ATOM 1819 N N . ARG A 1 238 ? 57.493 50.330 -18.496 1.00 41.84 238 ARG A N 1
ATOM 1820 C CA . ARG A 1 238 ? 57.495 49.331 -17.404 1.00 41.84 238 ARG A CA 1
ATOM 1821 C C . ARG A 1 238 ? 56.173 48.824 -16.789 1.00 41.84 238 ARG A C 1
ATOM 1823 O O . ARG A 1 238 ? 55.542 49.477 -15.975 1.00 41.84 238 ARG A O 1
ATOM 1830 N N . ARG A 1 239 ? 55.983 47.512 -16.984 1.00 46.19 239 ARG A N 1
ATOM 1831 C CA . ARG A 1 239 ? 56.222 46.435 -15.992 1.00 46.19 239 ARG A CA 1
ATOM 1832 C C . ARG A 1 239 ? 55.679 46.690 -14.571 1.00 46.19 239 ARG A C 1
ATOM 1834 O O . ARG A 1 239 ? 56.313 47.386 -13.785 1.00 46.19 239 ARG A O 1
ATOM 1841 N N . GLY A 1 240 ? 54.624 45.957 -14.220 1.00 36.91 240 GLY A N 1
ATOM 1842 C CA . GLY A 1 240 ? 54.200 45.697 -12.845 1.00 36.91 240 GLY A CA 1
ATOM 1843 C C . GLY A 1 240 ? 53.559 44.311 -12.732 1.00 36.91 240 GLY A C 1
ATOM 1844 O O . GLY A 1 240 ? 52.463 44.099 -13.232 1.00 36.91 240 GLY A O 1
ATOM 1845 N N . ILE A 1 241 ? 54.283 43.378 -12.112 1.00 49.00 241 ILE A N 1
ATOM 1846 C CA . ILE A 1 241 ? 53.736 42.225 -11.374 1.00 49.00 241 ILE A CA 1
ATOM 1847 C C . ILE A 1 241 ? 53.415 42.764 -9.965 1.00 49.00 241 ILE A C 1
ATOM 1849 O O . ILE A 1 241 ? 54.195 43.586 -9.473 1.00 49.00 241 ILE A O 1
ATOM 1853 N N . PRO A 1 242 ? 52.289 42.383 -9.334 1.00 52.59 242 PRO A N 1
ATOM 1854 C CA . PRO A 1 242 ? 52.399 41.441 -8.216 1.00 52.59 242 PRO A CA 1
ATOM 1855 C C . PRO A 1 242 ? 51.271 40.398 -8.130 1.00 52.59 242 PRO A C 1
ATOM 1857 O O . PRO A 1 242 ? 50.092 40.686 -8.291 1.00 52.59 242 PRO A O 1
ATOM 1860 N N . ASP A 1 243 ? 51.727 39.172 -7.905 1.00 43.06 243 ASP A N 1
ATOM 1861 C CA . ASP A 1 243 ? 51.354 38.210 -6.865 1.00 43.06 243 ASP A CA 1
ATOM 1862 C C . ASP A 1 243 ? 50.002 38.265 -6.110 1.00 43.06 243 ASP A C 1
ATOM 1864 O O . ASP A 1 243 ? 49.637 39.260 -5.489 1.00 43.06 243 ASP A O 1
ATOM 1868 N N . SER A 1 244 ? 49.458 37.045 -5.986 1.00 45.78 244 SER A N 1
ATOM 1869 C CA . SER A 1 244 ? 48.919 36.408 -4.772 1.00 45.78 244 SER A CA 1
ATOM 1870 C C . SER A 1 244 ? 47.428 36.461 -4.393 1.00 45.78 244 SER A C 1
ATOM 1872 O O . SER A 1 244 ? 46.769 37.494 -4.357 1.00 45.78 244 SER A O 1
ATOM 1874 N N . SER A 1 245 ? 47.017 35.276 -3.909 1.00 42.00 245 SER A N 1
ATOM 1875 C CA . SER A 1 245 ? 45.879 34.869 -3.057 1.00 42.00 245 SER A CA 1
ATOM 1876 C C . SER A 1 245 ? 44.509 34.654 -3.725 1.00 42.00 245 SER A C 1
ATOM 1878 O O . SER A 1 245 ? 44.049 35.508 -4.465 1.00 42.00 245 SER A O 1
ATOM 1880 N N . LEU A 1 246 ? 43.888 33.460 -3.696 1.00 49.53 246 LEU A N 1
ATOM 1881 C CA . LEU A 1 246 ? 43.403 32.538 -2.633 1.00 49.53 246 LEU A CA 1
ATOM 1882 C C . LEU A 1 246 ? 41.895 32.756 -2.363 1.00 49.53 246 LEU A C 1
ATOM 1884 O O . LEU A 1 246 ? 41.466 33.895 -2.241 1.00 49.53 246 LEU A O 1
ATOM 1888 N N . GLN A 1 247 ? 41.174 31.639 -2.161 1.00 45.28 247 GLN A N 1
ATOM 1889 C CA . GLN A 1 247 ? 39.779 31.465 -1.685 1.00 45.28 247 GLN A CA 1
ATOM 1890 C C . GLN A 1 247 ? 38.681 31.580 -2.764 1.00 45.28 247 GLN A C 1
ATOM 1892 O O . GLN A 1 247 ? 38.734 32.461 -3.609 1.00 45.28 247 GLN A O 1
ATOM 1897 N N . ALA A 1 248 ? 37.661 30.715 -2.814 1.00 45.41 248 ALA A N 1
ATOM 1898 C CA . ALA A 1 248 ? 37.179 29.657 -1.917 1.00 45.41 248 ALA A CA 1
ATOM 1899 C C . ALA A 1 248 ? 36.503 28.541 -2.734 1.00 45.41 248 ALA A C 1
ATOM 1901 O O . ALA A 1 248 ? 36.070 28.837 -3.872 1.00 45.41 248 ALA A O 1
#